Protein AF-A0A2H6MVY4-F1 (afdb_monomer)

Structure (mmCIF, N/CA/C/O backbone):
data_AF-A0A2H6MVY4-F1
#
_entry.id   AF-A0A2H6MVY4-F1
#
loop_
_atom_site.group_PDB
_atom_site.id
_atom_site.type_symbol
_atom_site.label_atom_id
_atom_site.label_alt_id
_atom_site.label_comp_id
_atom_site.label_asym_id
_atom_site.label_entity_id
_atom_site.label_seq_id
_atom_site.pdbx_PDB_ins_code
_atom_site.Cartn_x
_atom_site.Cartn_y
_atom_site.Cartn_z
_atom_site.occupancy
_atom_site.B_iso_or_equiv
_atom_site.auth_seq_id
_atom_site.auth_comp_id
_atom_site.auth_asym_id
_atom_site.auth_atom_id
_atom_site.pdbx_PDB_model_num
ATOM 1 N N . SER A 1 1 ? 9.804 -24.885 -3.141 1.00 76.94 1 SER A N 1
ATOM 2 C CA . SER A 1 1 ? 8.933 -25.513 -4.153 1.00 76.94 1 SER A CA 1
ATOM 3 C C . SER A 1 1 ? 7.501 -25.114 -3.850 1.00 76.94 1 SER A C 1
ATOM 5 O O . SER A 1 1 ? 7.073 -25.277 -2.715 1.00 76.94 1 SER A O 1
ATOM 7 N N . CYS A 1 2 ? 6.800 -24.522 -4.818 1.00 88.94 2 CYS A N 1
ATOM 8 C CA . CYS A 1 2 ? 5.395 -24.118 -4.702 1.00 88.94 2 CYS A CA 1
ATOM 9 C C . CYS A 1 2 ? 4.607 -24.775 -5.838 1.00 88.94 2 CYS A C 1
ATOM 11 O O . CYS A 1 2 ? 5.079 -24.744 -6.972 1.00 88.94 2 CYS A O 1
ATOM 13 N N . ASP A 1 3 ? 3.417 -25.306 -5.553 1.00 87.25 3 ASP A N 1
ATOM 14 C CA . ASP A 1 3 ? 2.596 -25.986 -6.567 1.00 87.25 3 ASP A CA 1
ATOM 15 C C . ASP A 1 3 ? 1.934 -24.994 -7.540 1.00 87.25 3 ASP A C 1
ATOM 17 O O . ASP A 1 3 ? 1.826 -25.257 -8.735 1.00 87.25 3 ASP A O 1
ATOM 21 N N . CYS A 1 4 ? 1.531 -23.815 -7.049 1.00 87.75 4 CYS A N 1
ATOM 22 C CA . CYS A 1 4 ? 0.994 -22.730 -7.873 1.00 87.75 4 CYS A CA 1
ATOM 23 C C . CYS A 1 4 ? 1.421 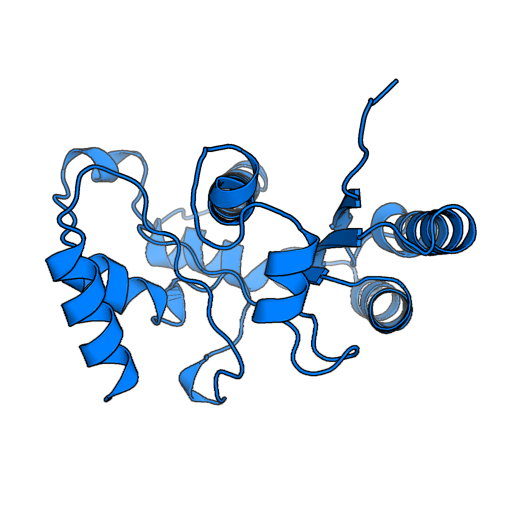-21.359 -7.323 1.00 87.75 4 CYS A C 1
ATOM 25 O O . CYS A 1 4 ? 0.831 -20.834 -6.379 1.00 87.75 4 CYS A O 1
ATOM 27 N N . LEU A 1 5 ? 2.475 -20.776 -7.901 1.00 91.56 5 LEU A N 1
ATOM 28 C CA . LEU A 1 5 ? 2.973 -19.457 -7.502 1.00 91.56 5 LEU A CA 1
ATOM 29 C C . LEU A 1 5 ? 2.044 -18.343 -8.012 1.00 91.56 5 LEU A C 1
ATOM 31 O O . LEU A 1 5 ? 1.869 -18.193 -9.220 1.00 91.56 5 LEU A O 1
ATOM 35 N N . GLN A 1 6 ? 1.476 -17.531 -7.119 1.00 88.94 6 GLN A N 1
ATOM 36 C CA . GLN A 1 6 ? 0.628 -16.400 -7.529 1.00 88.94 6 GLN A CA 1
ATOM 37 C C . GLN A 1 6 ? 1.443 -15.200 -8.028 1.00 88.94 6 GLN A C 1
ATOM 39 O O . GLN A 1 6 ? 1.087 -14.571 -9.025 1.00 88.94 6 GLN A O 1
ATOM 44 N N . GLY A 1 7 ? 2.539 -14.890 -7.341 1.00 92.50 7 GLY A N 1
ATOM 45 C CA . GLY A 1 7 ? 3.290 -13.665 -7.558 1.00 92.50 7 GLY A CA 1
ATOM 46 C C . GLY A 1 7 ? 4.403 -13.476 -6.541 1.00 92.50 7 GLY A C 1
ATOM 47 O O . GLY A 1 7 ? 4.716 -14.382 -5.765 1.00 92.50 7 GLY A O 1
ATOM 48 N N . PHE A 1 8 ? 4.966 -12.276 -6.549 1.00 94.75 8 PHE A N 1
ATOM 49 C CA . PHE A 1 8 ? 6.039 -11.846 -5.667 1.00 94.75 8 PHE A CA 1
ATOM 50 C C . PHE A 1 8 ? 5.593 -10.617 -4.880 1.00 94.75 8 PHE A C 1
ATOM 52 O O . PHE A 1 8 ? 4.882 -9.760 -5.401 1.00 94.75 8 PHE A O 1
ATOM 59 N N . GLN A 1 9 ? 6.023 -10.542 -3.622 1.00 93.25 9 GLN A N 1
ATOM 60 C CA . GLN A 1 9 ? 5.768 -9.407 -2.746 1.00 93.25 9 GLN A CA 1
ATOM 61 C C . GLN A 1 9 ? 7.106 -8.858 -2.250 1.00 93.25 9 GLN A C 1
ATOM 63 O O . GLN A 1 9 ? 7.829 -9.558 -1.539 1.00 93.25 9 GLN A O 1
ATOM 68 N N . LEU A 1 10 ? 7.432 -7.616 -2.609 1.00 95.12 10 LEU A N 1
ATOM 69 C CA . LEU A 1 10 ? 8.660 -6.950 -2.175 1.00 95.12 10 LEU A CA 1
ATOM 70 C C . LEU A 1 10 ? 8.351 -5.817 -1.195 1.00 95.12 10 LEU A C 1
ATOM 72 O O . LEU A 1 10 ? 7.604 -4.898 -1.508 1.00 95.12 10 LEU A O 1
ATOM 76 N N . THR A 1 11 ? 8.977 -5.838 -0.023 1.00 95.25 11 THR A N 1
ATOM 77 C CA . THR A 1 11 ? 8.966 -4.716 0.927 1.00 95.25 11 THR A CA 1
ATOM 78 C C . THR A 1 11 ? 10.284 -3.964 0.831 1.00 95.25 11 THR A C 1
ATOM 80 O O . THR A 1 11 ? 11.337 -4.548 1.097 1.00 95.25 11 THR A O 1
ATOM 83 N N . HIS A 1 12 ? 10.251 -2.685 0.468 1.00 94.94 12 HIS A N 1
ATOM 84 C CA . HIS A 1 12 ? 11.467 -1.890 0.295 1.00 94.94 12 HIS A CA 1
ATOM 85 C C . HIS A 1 12 ? 11.237 -0.402 0.582 1.00 94.94 12 HIS A C 1
ATOM 87 O O . HIS A 1 12 ? 10.112 0.091 0.535 1.00 94.94 12 HIS A O 1
ATOM 93 N N . SER A 1 13 ? 12.316 0.321 0.884 1.00 92.88 13 SER A N 1
ATOM 94 C CA . SER A 1 13 ? 12.301 1.780 0.992 1.00 92.88 13 SER A CA 1
ATOM 95 C C . SER A 1 13 ? 12.843 2.416 -0.283 1.00 92.88 13 SER A C 1
ATOM 97 O O . SER A 1 13 ? 13.811 1.931 -0.869 1.00 92.88 13 SER A O 1
ATOM 99 N N . LEU A 1 14 ? 12.234 3.525 -0.697 1.00 91.56 14 LEU A N 1
ATOM 100 C CA . LEU A 1 14 ? 12.652 4.264 -1.890 1.00 91.56 14 LEU A CA 1
ATOM 101 C C . LEU A 1 14 ? 13.740 5.303 -1.596 1.00 91.56 14 LEU A C 1
ATOM 103 O O . LEU A 1 14 ? 14.442 5.725 -2.508 1.00 91.56 14 LEU A O 1
ATOM 107 N N . GLY A 1 15 ? 13.910 5.692 -0.328 1.00 86.62 15 GLY A N 1
ATOM 108 C CA . GLY A 1 15 ? 14.939 6.652 0.084 1.00 86.62 15 GLY A CA 1
ATOM 109 C C . GLY A 1 15 ? 16.357 6.069 0.147 1.00 86.62 15 GLY A C 1
ATOM 110 O O . GLY A 1 15 ? 17.325 6.761 -0.163 1.00 86.62 15 GLY A O 1
ATOM 111 N N . GLY A 1 16 ? 16.509 4.788 0.502 1.00 88.25 16 GLY A N 1
ATOM 112 C CA . GLY A 1 16 ? 17.823 4.152 0.674 1.00 88.25 16 GLY A CA 1
ATOM 113 C C . GLY A 1 16 ? 18.370 3.538 -0.614 1.00 88.25 16 GLY A C 1
ATOM 114 O O . GLY A 1 16 ? 17.593 3.059 -1.430 1.00 88.25 16 GLY A O 1
ATOM 115 N N . GLY A 1 17 ? 19.696 3.469 -0.784 1.00 89.50 17 GLY A N 1
ATOM 116 C CA . GLY A 1 17 ? 20.335 2.978 -2.021 1.00 89.50 17 GLY A CA 1
ATOM 117 C C . GLY A 1 17 ? 20.064 1.503 -2.362 1.00 89.50 17 GLY A C 1
ATOM 118 O O . GLY A 1 17 ? 19.852 1.162 -3.522 1.00 89.50 17 GLY A O 1
ATOM 119 N N . THR A 1 18 ? 20.014 0.619 -1.361 1.00 92.19 18 THR A N 1
ATOM 120 C CA . THR A 1 18 ? 19.739 -0.813 -1.586 1.00 92.19 18 THR A CA 1
ATOM 121 C C . THR A 1 18 ? 18.265 -1.063 -1.900 1.00 92.19 18 THR A C 1
ATOM 123 O O . THR A 1 18 ? 17.947 -1.769 -2.851 1.00 92.19 18 THR A O 1
ATOM 126 N N . GLY A 1 19 ? 17.355 -0.465 -1.123 1.00 90.44 19 GLY A N 1
ATOM 127 C CA . GLY A 1 19 ? 15.913 -0.621 -1.332 1.00 90.44 19 GLY A CA 1
ATOM 128 C C . GLY A 1 19 ? 15.455 -0.053 -2.675 1.00 90.44 19 GLY A C 1
ATOM 129 O O . GLY A 1 19 ? 14.679 -0.699 -3.375 1.00 90.44 19 GLY A O 1
ATOM 130 N N . SER A 1 20 ? 15.999 1.100 -3.068 1.00 90.88 20 SER A N 1
ATOM 131 C CA . SER A 1 20 ? 15.775 1.710 -4.381 1.00 90.88 20 SER A CA 1
ATOM 132 C C . SER A 1 20 ? 16.459 0.925 -5.504 1.00 90.88 20 SER A C 1
ATOM 134 O O . SER A 1 20 ? 15.804 0.200 -6.251 1.00 90.88 20 SER A O 1
ATOM 136 N N . GLY A 1 21 ? 17.784 1.036 -5.617 1.00 91.81 21 GLY A N 1
ATOM 137 C CA . GLY A 1 21 ? 18.552 0.561 -6.766 1.00 91.81 21 GLY A CA 1
ATOM 138 C C . GLY A 1 21 ? 18.551 -0.957 -6.907 1.00 91.81 21 GLY A C 1
ATOM 139 O O . GLY A 1 21 ? 18.151 -1.486 -7.941 1.00 91.81 21 GLY A O 1
ATOM 140 N N . MET A 1 22 ? 18.954 -1.680 -5.858 1.00 94.38 22 MET A N 1
ATOM 141 C CA . MET A 1 22 ? 18.960 -3.148 -5.910 1.00 94.38 22 MET A CA 1
ATOM 142 C C . MET A 1 22 ? 17.534 -3.714 -5.936 1.00 94.38 22 MET A C 1
ATOM 144 O O . MET A 1 22 ? 17.281 -4.674 -6.659 1.00 94.38 22 MET A O 1
ATOM 148 N N . GLY A 1 23 ? 16.597 -3.113 -5.194 1.00 94.25 23 GLY A N 1
ATOM 149 C CA . GLY A 1 23 ? 15.197 -3.541 -5.185 1.00 94.25 23 GLY A CA 1
ATOM 150 C C . GLY A 1 23 ? 14.541 -3.443 -6.564 1.00 94.25 23 GLY A C 1
ATOM 151 O O . GLY A 1 23 ? 13.935 -4.406 -7.022 1.00 94.25 23 GLY A O 1
ATOM 152 N N . THR A 1 24 ? 14.719 -2.324 -7.266 1.00 93.75 24 THR A N 1
ATOM 153 C CA . THR A 1 24 ? 14.174 -2.144 -8.624 1.00 93.75 24 THR A CA 1
ATOM 154 C C . THR A 1 24 ? 14.861 -3.022 -9.667 1.00 93.75 24 THR A C 1
ATOM 156 O O . THR A 1 24 ? 14.178 -3.574 -10.529 1.00 93.75 24 THR A O 1
ATOM 159 N N . LEU A 1 25 ? 16.174 -3.248 -9.549 1.00 94.44 25 LEU A N 1
ATOM 160 C CA . LEU A 1 25 ? 16.883 -4.219 -10.388 1.00 94.44 25 LEU A CA 1
ATOM 161 C C . LEU A 1 25 ? 16.322 -5.637 -10.208 1.00 94.44 25 LEU A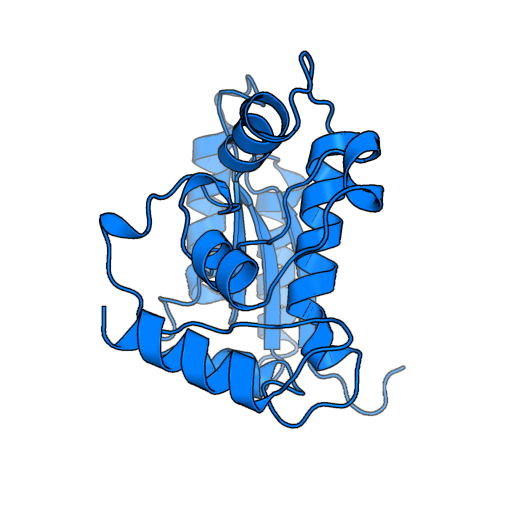 C 1
ATOM 163 O O . LEU A 1 25 ? 16.108 -6.349 -11.187 1.00 94.44 25 LEU A O 1
ATOM 167 N N . LEU A 1 26 ? 16.062 -6.040 -8.963 1.00 95.62 26 LEU A N 1
ATOM 168 C CA . LEU A 1 26 ? 15.483 -7.341 -8.644 1.00 95.62 26 LEU A CA 1
ATOM 169 C C . LEU A 1 26 ? 14.072 -7.468 -9.231 1.00 95.62 26 LEU A C 1
ATOM 171 O O . LEU A 1 26 ? 13.772 -8.479 -9.861 1.00 95.62 26 LEU A O 1
ATOM 175 N N . ILE A 1 27 ? 13.236 -6.433 -9.093 1.00 95.12 27 ILE A N 1
ATOM 176 C CA . ILE A 1 27 ? 11.901 -6.386 -9.708 1.00 95.12 27 ILE A CA 1
ATOM 177 C C . ILE A 1 27 ? 11.993 -6.594 -11.224 1.00 95.12 27 ILE A C 1
ATOM 179 O O . ILE A 1 27 ? 11.281 -7.440 -11.760 1.00 95.12 27 ILE A O 1
ATOM 183 N N . SER A 1 28 ? 12.880 -5.863 -11.905 1.00 94.50 28 SER A N 1
ATOM 184 C CA . SER A 1 28 ? 13.076 -5.987 -13.354 1.00 94.50 28 SER A CA 1
ATOM 185 C C . SER A 1 28 ? 13.493 -7.407 -13.745 1.00 94.50 28 SER A C 1
ATOM 187 O O . SER A 1 28 ? 12.894 -7.997 -14.641 1.00 94.50 28 SER A O 1
ATOM 189 N N . LYS A 1 29 ? 14.439 -8.013 -13.016 1.00 95.62 29 LYS A N 1
ATOM 190 C CA . LYS A 1 29 ? 14.886 -9.390 -13.282 1.00 95.62 29 LYS A CA 1
ATOM 191 C C . LYS A 1 29 ? 13.789 -10.426 -13.059 1.00 95.62 29 LYS A C 1
ATOM 193 O O . LYS A 1 29 ? 13.629 -11.324 -13.879 1.00 95.62 29 LYS A O 1
ATOM 198 N N . ILE A 1 30 ? 12.994 -10.282 -11.998 1.00 94.94 30 ILE A N 1
ATOM 199 C CA . ILE A 1 30 ? 11.841 -11.160 -11.772 1.00 94.94 30 ILE A CA 1
ATOM 200 C C . ILE A 1 30 ? 10.789 -10.969 -12.865 1.00 94.94 30 ILE A C 1
ATOM 202 O O . ILE A 1 30 ? 10.200 -11.951 -13.301 1.00 94.94 30 ILE A O 1
ATOM 206 N N . ARG A 1 31 ? 10.550 -9.737 -13.324 1.00 92.75 31 ARG A N 1
ATOM 207 C CA . ARG A 1 31 ? 9.588 -9.462 -14.397 1.00 92.75 31 ARG A CA 1
ATOM 208 C C . ARG A 1 31 ? 10.028 -10.069 -15.731 1.00 92.75 31 ARG A C 1
ATOM 210 O O . ARG A 1 31 ? 9.180 -10.562 -16.466 1.00 92.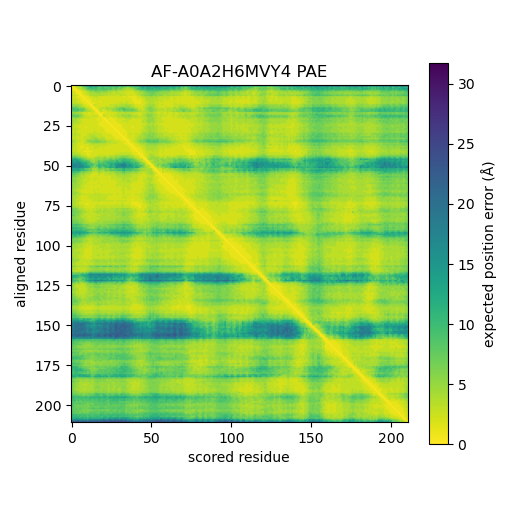75 31 ARG A O 1
ATOM 217 N N . GLU A 1 32 ? 11.330 -10.064 -16.016 1.00 94.12 32 GLU A N 1
ATOM 218 C CA . GLU A 1 32 ? 11.920 -10.739 -17.180 1.00 94.12 32 GLU A CA 1
ATOM 219 C C . GLU A 1 32 ? 11.772 -12.269 -17.096 1.00 94.12 32 GLU A C 1
ATOM 221 O O . GLU A 1 32 ? 11.418 -12.904 -18.087 1.00 94.12 32 GLU A O 1
ATOM 226 N N . GLU A 1 33 ? 12.025 -12.871 -15.928 1.00 95.50 33 GLU A N 1
ATOM 227 C CA . GLU A 1 33 ? 11.987 -14.332 -15.745 1.00 95.50 33 GLU A CA 1
ATOM 228 C C . GLU A 1 33 ? 10.555 -14.881 -15.581 1.00 95.50 33 GLU A C 1
ATOM 230 O O . GLU A 1 33 ? 10.237 -15.974 -16.049 1.00 95.50 33 GLU A O 1
ATOM 235 N N . TYR A 1 34 ? 9.669 -14.109 -14.946 1.00 93.81 34 TYR A N 1
ATOM 236 C CA . TYR A 1 34 ? 8.294 -14.481 -14.608 1.00 93.81 34 TYR A CA 1
ATOM 237 C C . TYR A 1 34 ? 7.279 -13.415 -15.067 1.00 93.81 34 TYR A C 1
ATOM 239 O O . TYR A 1 34 ? 6.583 -12.829 -14.230 1.00 93.81 34 TYR A O 1
ATOM 247 N N . PRO A 1 35 ? 7.123 -13.182 -16.383 1.00 91.38 35 PRO A N 1
ATOM 248 C CA . PRO A 1 35 ? 6.254 -12.122 -16.907 1.00 91.38 35 PRO A CA 1
ATOM 249 C C . PRO A 1 35 ? 4.768 -12.330 -16.574 1.00 91.38 35 PRO A C 1
ATOM 251 O O . PRO A 1 35 ? 4.028 -11.365 -16.402 1.00 91.38 35 PRO A O 1
ATOM 254 N N . ASP A 1 36 ? 4.333 -13.584 -16.425 1.00 90.38 36 ASP A N 1
ATOM 255 C CA . ASP A 1 36 ? 2.936 -13.931 -16.137 1.00 90.38 36 ASP A CA 1
ATOM 256 C C . ASP A 1 36 ? 2.580 -13.875 -14.642 1.00 90.38 36 ASP A C 1
ATOM 258 O O . ASP A 1 36 ? 1.444 -14.173 -14.261 1.00 90.38 36 ASP A O 1
ATOM 262 N N . ARG A 1 37 ? 3.533 -13.557 -13.760 1.00 91.94 37 ARG A N 1
ATOM 263 C CA . ARG A 1 37 ? 3.317 -13.532 -12.306 1.00 91.94 37 ARG A CA 1
ATOM 264 C C . ARG A 1 37 ? 3.125 -12.099 -11.827 1.00 91.94 37 ARG A C 1
ATOM 266 O O . ARG A 1 37 ? 3.791 -11.187 -12.305 1.00 91.94 37 ARG A O 1
ATOM 273 N N . ILE A 1 38 ? 2.219 -11.919 -10.864 1.00 93.00 38 ILE A N 1
ATOM 274 C CA . ILE A 1 38 ? 1.937 -10.590 -10.314 1.00 93.00 38 ILE A CA 1
ATOM 275 C C . ILE A 1 38 ? 3.131 -10.114 -9.487 1.00 93.00 38 ILE A C 1
ATOM 277 O O . ILE A 1 38 ? 3.631 -10.850 -8.632 1.00 93.00 38 ILE A O 1
ATOM 281 N N . MET A 1 39 ? 3.562 -8.882 -9.727 1.00 94.31 39 MET A N 1
ATOM 282 C CA . MET A 1 39 ? 4.568 -8.196 -8.929 1.00 94.31 39 MET A CA 1
ATOM 283 C C . MET A 1 39 ? 3.905 -7.132 -8.059 1.00 94.31 39 MET A C 1
ATOM 285 O O . MET A 1 39 ? 3.396 -6.132 -8.568 1.00 94.31 39 MET A O 1
ATOM 289 N N . ASN A 1 40 ? 3.956 -7.344 -6.746 1.00 93.88 40 ASN A N 1
ATOM 290 C CA . ASN A 1 40 ? 3.391 -6.452 -5.747 1.00 93.88 40 ASN A CA 1
ATOM 291 C C . ASN A 1 40 ? 4.500 -5.870 -4.858 1.00 93.88 40 ASN A C 1
ATOM 293 O O . ASN A 1 40 ? 5.387 -6.595 -4.394 1.00 93.88 40 ASN A O 1
ATOM 297 N N . THR A 1 41 ? 4.454 -4.569 -4.591 1.00 95.00 41 THR A N 1
ATOM 298 C CA . THR A 1 41 ? 5.437 -3.882 -3.753 1.00 95.00 41 THR A CA 1
ATOM 299 C C . THR A 1 41 ? 4.790 -3.108 -2.611 1.00 95.00 41 THR A C 1
ATOM 301 O O . THR A 1 41 ? 3.734 -2.496 -2.735 1.00 95.00 41 THR A O 1
ATOM 304 N N . PHE A 1 42 ? 5.463 -3.111 -1.466 1.00 95.06 42 PHE A N 1
ATOM 305 C CA . PHE A 1 42 ? 5.209 -2.211 -0.350 1.00 95.06 42 PHE A CA 1
ATOM 306 C C . PHE A 1 42 ? 6.370 -1.231 -0.304 1.00 95.06 42 PHE A C 1
ATOM 308 O O . PHE A 1 42 ? 7.462 -1.571 0.168 1.00 95.06 42 PHE A O 1
ATOM 315 N N . SER A 1 43 ? 6.136 -0.043 -0.851 1.00 94.38 43 SER A N 1
ATOM 316 C CA . SER A 1 43 ? 7.165 0.962 -1.077 1.00 94.38 43 SER A CA 1
ATOM 317 C C . SER A 1 43 ? 7.044 2.067 -0.039 1.00 94.38 43 SER A C 1
ATOM 319 O O . SER A 1 43 ? 6.072 2.826 -0.024 1.00 94.38 43 SER A O 1
ATOM 321 N N . VAL A 1 44 ? 8.051 2.158 0.832 1.00 92.75 44 VAL A N 1
ATOM 322 C CA . VAL A 1 44 ? 8.133 3.225 1.831 1.00 92.75 44 VAL A CA 1
ATOM 323 C C . VAL A 1 44 ? 8.713 4.481 1.184 1.00 92.75 44 VAL A C 1
ATOM 325 O O . VAL A 1 44 ? 9.868 4.489 0.745 1.00 92.75 44 VAL A O 1
ATOM 328 N N . MET A 1 45 ? 7.898 5.528 1.124 1.00 90.19 45 MET A N 1
ATOM 329 C CA . MET A 1 45 ? 8.243 6.849 0.623 1.00 90.19 45 MET A CA 1
ATOM 330 C C . MET A 1 45 ? 9.104 7.591 1.656 1.00 90.19 45 MET A C 1
ATOM 332 O O . MET A 1 45 ? 8.837 7.511 2.863 1.00 90.19 45 MET A O 1
ATOM 336 N N . PRO A 1 46 ? 10.157 8.291 1.203 1.00 86.75 46 PRO A N 1
ATOM 337 C CA . PRO A 1 46 ? 10.979 9.110 2.080 1.00 86.75 46 PRO A CA 1
ATOM 338 C C . PRO A 1 46 ? 10.208 10.330 2.591 1.00 86.75 46 PRO A C 1
ATOM 340 O O . PRO A 1 46 ? 9.328 10.843 1.904 1.00 86.75 46 PRO A O 1
ATOM 343 N N . SER A 1 47 ? 10.587 10.830 3.768 1.00 82.12 47 SER A N 1
ATOM 344 C CA . SER A 1 47 ? 10.071 12.094 4.296 1.00 82.12 47 SER A CA 1
ATOM 345 C C . SER A 1 47 ? 11.179 12.871 5.006 1.00 82.12 47 SER A C 1
ATOM 347 O O . SER A 1 47 ? 11.864 12.294 5.860 1.00 82.12 47 SER A O 1
ATOM 349 N N . PRO A 1 48 ? 11.295 14.190 4.755 1.00 75.38 48 PRO A N 1
ATOM 350 C CA . PRO A 1 48 ? 12.270 15.047 5.427 1.00 75.38 48 PRO A CA 1
ATOM 351 C C . PRO A 1 48 ? 12.010 15.187 6.935 1.00 75.38 48 PRO A C 1
ATOM 353 O O . PRO A 1 48 ? 12.885 15.637 7.662 1.00 75.38 48 PRO A O 1
ATOM 356 N N . LYS A 1 49 ? 10.819 14.817 7.433 1.00 71.94 49 LYS A N 1
ATOM 357 C CA . LYS A 1 49 ? 10.534 14.806 8.880 1.00 71.94 49 LYS A CA 1
ATOM 358 C C . LYS A 1 49 ? 11.169 13.618 9.607 1.00 71.94 49 LYS A C 1
ATOM 360 O O . LYS A 1 49 ? 11.305 13.659 10.826 1.00 71.94 49 LYS A O 1
ATOM 365 N N . VAL A 1 50 ? 11.475 12.542 8.880 1.00 71.25 50 VAL A N 1
ATOM 366 C CA . VAL A 1 50 ? 11.936 11.263 9.447 1.00 71.25 50 VAL A CA 1
ATOM 367 C C . VAL A 1 50 ? 13.397 10.982 9.088 1.00 71.25 50 VAL A C 1
ATOM 369 O O . VAL A 1 50 ? 14.077 10.275 9.832 1.00 71.25 50 VAL A O 1
ATOM 372 N N . SER A 1 51 ? 13.891 11.545 7.982 1.00 74.31 51 SER A N 1
ATOM 373 C CA . SER A 1 51 ? 15.255 11.351 7.493 1.00 74.31 51 SER A CA 1
ATOM 374 C C . SER A 1 51 ? 15.873 12.666 7.008 1.00 74.31 51 SER A C 1
ATOM 376 O O . SER A 1 51 ? 15.261 13.395 6.231 1.00 74.31 51 SER A O 1
ATOM 378 N N . ASP A 1 52 ? 17.112 12.937 7.431 1.00 76.00 52 ASP A N 1
ATOM 379 C CA . ASP A 1 52 ? 17.876 14.145 7.068 1.00 76.00 52 ASP A CA 1
ATOM 380 C C . ASP A 1 52 ? 18.691 13.982 5.768 1.00 76.00 52 ASP A C 1
ATOM 382 O O . ASP A 1 52 ? 19.460 14.863 5.369 1.00 76.00 52 ASP A O 1
ATOM 386 N N . THR A 1 53 ? 18.591 12.837 5.088 1.00 82.81 53 THR A N 1
ATOM 387 C CA . THR A 1 53 ? 19.406 12.572 3.897 1.00 82.81 53 THR A CA 1
ATOM 388 C C . THR A 1 53 ? 18.860 13.276 2.656 1.00 82.81 53 THR A C 1
ATOM 390 O O . THR A 1 53 ? 17.848 12.889 2.079 1.00 82.81 53 THR A O 1
ATOM 393 N N . VAL A 1 54 ? 19.613 14.261 2.165 1.00 85.12 54 VAL A N 1
ATOM 394 C CA . VAL A 1 54 ? 19.250 15.102 1.006 1.00 85.12 54 VAL A CA 1
ATOM 395 C C . VAL A 1 54 ? 19.168 14.365 -0.338 1.00 85.12 54 VAL A C 1
ATOM 397 O O . VAL A 1 54 ? 18.678 14.925 -1.316 1.00 85.12 54 VAL A O 1
ATOM 400 N N . VAL A 1 55 ? 19.655 13.123 -0.415 1.00 89.00 55 VAL A N 1
ATOM 401 C CA . VAL A 1 55 ? 19.679 12.324 -1.654 1.00 89.00 55 VAL A CA 1
ATOM 402 C C . VAL A 1 55 ? 18.458 11.418 -1.836 1.00 89.00 55 VAL A C 1
ATOM 404 O O . VAL A 1 55 ? 18.286 10.839 -2.907 1.00 89.00 55 VAL A O 1
ATOM 407 N N . GLU A 1 56 ? 17.582 11.309 -0.835 1.00 88.44 56 GLU A N 1
ATOM 408 C CA . GLU A 1 56 ? 16.380 10.471 -0.929 1.00 88.44 56 GLU A CA 1
ATOM 409 C C . GLU A 1 56 ? 15.447 10.836 -2.093 1.00 88.44 56 GLU A C 1
ATOM 411 O O . GLU A 1 56 ? 14.960 9.911 -2.745 1.00 88.44 56 GLU A O 1
ATOM 416 N N . PRO A 1 57 ? 15.223 12.124 -2.435 1.00 90.31 57 PRO A N 1
ATOM 417 C CA . PRO A 1 57 ? 14.380 12.475 -3.575 1.00 90.31 57 PRO A CA 1
ATOM 418 C C . PRO A 1 57 ? 14.916 11.941 -4.910 1.00 90.31 57 PRO A C 1
ATOM 420 O O . PRO A 1 57 ? 14.129 11.533 -5.767 1.00 90.31 57 PRO A O 1
ATOM 423 N N . TYR A 1 58 ? 16.244 11.888 -5.084 1.00 91.56 58 TYR A N 1
ATOM 424 C CA . TYR A 1 58 ? 16.860 11.307 -6.281 1.00 91.56 58 TYR A CA 1
ATOM 425 C C . TYR A 1 58 ? 16.579 9.807 -6.364 1.00 91.56 58 TYR A C 1
ATOM 427 O O . TYR A 1 58 ? 16.098 9.322 -7.390 1.00 91.56 58 TYR A O 1
ATOM 435 N N . ASN A 1 59 ? 16.817 9.088 -5.264 1.00 92.00 59 ASN A N 1
ATOM 436 C CA . ASN A 1 59 ? 16.588 7.647 -5.186 1.00 92.00 59 ASN A CA 1
ATOM 437 C C . ASN A 1 59 ? 15.111 7.303 -5.406 1.00 92.00 59 ASN A C 1
ATOM 439 O O . ASN A 1 59 ? 14.796 6.388 -6.171 1.00 92.00 59 ASN A O 1
ATOM 443 N N . ALA A 1 60 ? 14.202 8.071 -4.802 1.00 91.31 60 ALA A N 1
ATOM 444 C CA . ALA A 1 60 ? 12.770 7.871 -4.955 1.00 91.31 60 ALA A CA 1
ATOM 445 C C . ALA A 1 60 ? 12.311 8.118 -6.393 1.00 91.31 60 ALA A C 1
ATOM 447 O O . ALA A 1 60 ? 11.616 7.276 -6.952 1.00 91.31 60 ALA A O 1
ATOM 448 N N . THR A 1 61 ? 12.755 9.205 -7.027 1.00 92.25 61 THR A N 1
ATOM 449 C CA . THR A 1 61 ? 12.372 9.525 -8.413 1.00 92.25 61 THR A CA 1
ATOM 450 C C . THR A 1 61 ? 12.835 8.442 -9.389 1.00 92.25 61 THR A C 1
ATOM 452 O O . THR A 1 61 ? 12.044 7.960 -10.202 1.00 92.25 61 THR A O 1
ATOM 455 N N . LEU A 1 62 ? 14.094 8.003 -9.277 1.00 92.62 62 LEU A N 1
ATOM 456 C CA . LEU A 1 62 ? 14.641 6.926 -10.108 1.00 92.62 62 LEU A CA 1
ATOM 457 C C . LEU A 1 62 ? 13.911 5.599 -9.873 1.00 92.62 62 LEU A C 1
ATOM 459 O O . LEU A 1 62 ? 13.627 4.870 -10.823 1.00 92.62 62 LEU A O 1
ATOM 463 N N . SER A 1 63 ? 13.564 5.303 -8.620 1.00 93.44 63 SER A N 1
ATOM 464 C CA . SER A 1 63 ? 12.865 4.064 -8.281 1.00 93.44 63 SER A CA 1
ATOM 465 C C . SER A 1 63 ? 11.428 4.052 -8.766 1.00 93.44 63 SER A C 1
ATOM 467 O O . SER A 1 63 ? 10.984 3.053 -9.320 1.00 93.44 63 SER A O 1
ATOM 469 N N . VAL A 1 64 ? 10.696 5.154 -8.584 1.00 93.75 64 VAL A N 1
ATOM 470 C CA . VAL A 1 64 ? 9.304 5.273 -9.029 1.00 93.75 64 VAL A CA 1
ATOM 471 C C . VAL A 1 64 ? 9.218 5.080 -10.537 1.00 93.75 64 VAL A C 1
ATOM 473 O O . VAL A 1 64 ? 8.327 4.373 -10.990 1.00 93.75 64 VAL A O 1
ATOM 476 N N . HIS A 1 65 ? 10.169 5.613 -11.311 1.00 93.38 65 HIS A N 1
ATOM 477 C CA . HIS A 1 65 ? 10.214 5.366 -12.752 1.00 93.38 65 HIS A CA 1
ATOM 478 C C . HIS A 1 65 ? 10.252 3.863 -13.084 1.00 93.38 65 HIS A C 1
ATOM 480 O O . HIS A 1 65 ? 9.476 3.408 -13.918 1.00 93.38 65 HIS A O 1
ATOM 486 N N . GLN A 1 66 ? 11.070 3.085 -12.367 1.00 93.06 66 GLN A N 1
ATOM 487 C CA . GLN A 1 66 ? 11.138 1.629 -12.528 1.00 93.06 66 GLN A CA 1
ATOM 488 C C . GLN A 1 66 ? 9.883 0.907 -12.015 1.00 93.06 66 GLN A C 1
ATOM 490 O O . GLN A 1 66 ? 9.453 -0.079 -12.613 1.00 93.06 66 GLN A O 1
ATOM 495 N N . LEU A 1 67 ? 9.279 1.382 -10.920 1.00 93.75 67 LEU A N 1
ATOM 496 C CA . LEU A 1 67 ? 8.050 0.806 -10.365 1.00 93.75 67 LEU A CA 1
ATOM 497 C C . LEU A 1 67 ? 6.853 0.999 -11.301 1.00 93.75 67 LEU A C 1
ATOM 499 O O . LEU A 1 67 ? 6.048 0.081 -11.447 1.00 93.75 67 LEU A O 1
ATOM 503 N N . VAL A 1 68 ? 6.754 2.156 -11.965 1.00 94.06 68 VAL A N 1
ATOM 504 C CA . VAL A 1 68 ? 5.677 2.462 -12.923 1.00 94.06 68 VAL A CA 1
ATOM 505 C C . VAL A 1 68 ? 5.633 1.449 -14.072 1.00 94.06 68 VAL A C 1
ATOM 507 O O . VAL A 1 68 ? 4.560 1.191 -14.608 1.00 94.06 68 VAL A O 1
ATOM 510 N N . GLU A 1 69 ? 6.776 0.894 -14.468 1.00 91.69 69 GLU A N 1
ATOM 511 C CA . GLU A 1 69 ? 6.865 0.003 -15.630 1.00 91.69 69 GLU A CA 1
ATOM 512 C C . GLU A 1 69 ? 6.885 -1.482 -15.251 1.00 91.69 69 GLU A C 1
ATOM 514 O O . GLU A 1 69 ? 6.326 -2.306 -15.973 1.00 91.69 69 GLU A O 1
ATOM 519 N N . ASN A 1 70 ? 7.502 -1.835 -14.118 1.00 93.00 70 ASN A N 1
ATOM 520 C CA . ASN A 1 70 ? 7.799 -3.234 -13.793 1.00 93.00 70 ASN A CA 1
ATOM 521 C C . ASN A 1 70 ? 6.929 -3.845 -12.683 1.00 93.00 70 ASN A C 1
ATOM 523 O O . ASN A 1 70 ? 7.076 -5.034 -12.392 1.00 93.00 70 ASN A O 1
ATOM 527 N N . THR A 1 71 ? 6.053 -3.069 -12.041 1.00 93.50 71 THR A N 1
ATOM 528 C CA . THR A 1 71 ? 5.151 -3.576 -10.990 1.00 93.50 71 THR A CA 1
ATOM 529 C C . THR A 1 71 ? 3.699 -3.508 -11.430 1.00 93.50 71 THR A C 1
ATOM 531 O O . THR A 1 71 ? 3.334 -2.627 -12.201 1.00 93.50 71 THR A O 1
ATOM 534 N N . ASP A 1 72 ? 2.878 -4.440 -10.943 1.00 93.12 72 ASP A N 1
ATOM 535 C CA . ASP A 1 72 ? 1.437 -4.450 -11.218 1.00 93.12 72 ASP A CA 1
ATOM 536 C C . ASP A 1 72 ? 0.644 -3.771 -10.096 1.00 93.12 72 ASP A C 1
ATOM 538 O O . ASP A 1 72 ? -0.437 -3.245 -10.336 1.00 93.12 72 ASP A O 1
ATOM 542 N N . GLU A 1 73 ? 1.175 -3.788 -8.869 1.00 93.31 73 GLU A N 1
ATOM 543 C CA . GLU A 1 73 ? 0.564 -3.215 -7.670 1.00 93.31 73 GLU A CA 1
ATOM 544 C C . GLU A 1 73 ? 1.656 -2.587 -6.796 1.00 93.31 73 GLU A C 1
ATOM 546 O O . GLU A 1 73 ? 2.626 -3.257 -6.443 1.00 93.31 73 GLU A O 1
ATOM 551 N N . THR A 1 74 ? 1.513 -1.313 -6.427 1.00 94.56 74 THR A N 1
ATOM 552 C CA . THR A 1 74 ? 2.423 -0.646 -5.484 1.00 94.56 74 THR A CA 1
ATOM 553 C C . THR A 1 74 ? 1.631 -0.011 -4.349 1.00 94.56 74 THR A C 1
ATOM 555 O O . THR A 1 74 ? 0.874 0.934 -4.556 1.00 94.56 74 THR A O 1
ATOM 558 N N . TYR A 1 75 ? 1.836 -0.477 -3.121 1.00 94.75 75 TYR A N 1
ATOM 559 C CA . TYR A 1 75 ? 1.310 0.162 -1.918 1.00 94.75 75 TYR A CA 1
ATOM 560 C C . TYR A 1 75 ? 2.262 1.258 -1.451 1.00 94.75 75 TYR A C 1
ATOM 562 O O . TYR A 1 75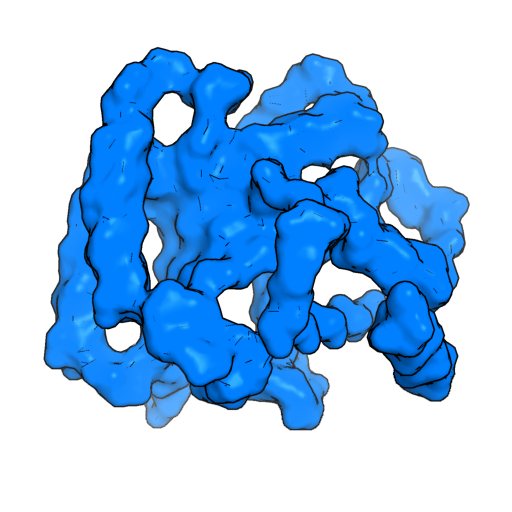 ? 3.366 0.978 -0.976 1.00 94.75 75 TYR A O 1
ATOM 570 N N . CYS A 1 76 ? 1.810 2.506 -1.552 1.00 93.31 76 CYS A N 1
ATOM 571 C CA . CYS A 1 76 ? 2.560 3.668 -1.101 1.00 93.31 76 CYS A CA 1
ATOM 572 C C . CYS A 1 76 ? 2.409 3.833 0.409 1.00 93.31 76 CYS A C 1
ATOM 574 O O . CYS A 1 76 ? 1.310 4.068 0.908 1.00 93.31 76 CYS A O 1
ATOM 576 N N . ILE A 1 77 ? 3.517 3.737 1.134 1.00 93.00 77 ILE A N 1
ATOM 577 C CA . ILE A 1 77 ? 3.555 3.953 2.578 1.00 93.00 77 ILE A CA 1
ATOM 578 C C . ILE A 1 77 ? 4.427 5.166 2.842 1.00 93.00 77 ILE A C 1
ATOM 580 O O . ILE A 1 77 ? 5.616 5.138 2.566 1.00 93.00 77 ILE A O 1
ATOM 584 N N . ASP A 1 78 ? 3.862 6.226 3.387 1.00 91.69 78 ASP A N 1
ATOM 585 C CA . ASP A 1 78 ? 4.576 7.466 3.638 1.00 91.69 78 ASP A CA 1
ATOM 586 C C . ASP A 1 78 ? 4.995 7.580 5.101 1.00 91.69 78 ASP A C 1
ATOM 588 O O . ASP A 1 78 ? 4.163 7.597 6.011 1.00 91.69 78 ASP A O 1
ATOM 592 N N . ASN A 1 79 ? 6.303 7.695 5.325 1.00 88.75 79 ASN A N 1
ATOM 593 C CA . ASN A 1 79 ? 6.852 7.918 6.655 1.00 88.75 79 ASN A CA 1
ATOM 594 C C . ASN A 1 79 ? 6.340 9.218 7.287 1.00 88.75 79 ASN A C 1
ATOM 596 O O . ASN A 1 79 ? 6.202 9.273 8.507 1.00 88.75 79 ASN A O 1
ATOM 600 N N . GLU A 1 80 ? 6.010 10.236 6.488 1.00 88.81 80 GLU A N 1
ATOM 601 C CA . GLU A 1 8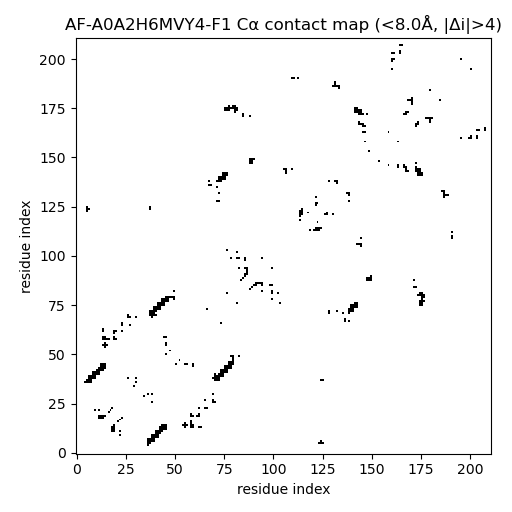0 ? 5.409 11.472 6.983 1.00 88.81 80 GLU A CA 1
ATOM 602 C C . GLU A 1 80 ? 4.029 11.227 7.589 1.00 88.81 80 GLU A C 1
ATOM 604 O O . GLU A 1 80 ? 3.757 11.639 8.718 1.00 88.81 80 GLU A O 1
ATOM 609 N N . ALA A 1 81 ? 3.172 10.518 6.852 1.00 90.00 81 ALA A N 1
ATOM 610 C CA . ALA A 1 81 ? 1.822 10.197 7.294 1.00 90.00 81 ALA A CA 1
ATOM 611 C C . ALA A 1 81 ? 1.848 9.281 8.521 1.00 90.00 81 ALA A C 1
ATOM 613 O O . ALA A 1 81 ? 1.134 9.524 9.494 1.00 90.00 81 ALA A O 1
ATOM 614 N N . LEU A 1 82 ? 2.725 8.271 8.521 1.00 89.94 82 LEU A N 1
ATOM 615 C CA . LEU A 1 82 ? 2.921 7.393 9.673 1.00 89.94 82 LEU A CA 1
ATOM 616 C C . LEU A 1 82 ? 3.385 8.170 10.911 1.00 89.94 82 LEU A C 1
ATOM 618 O O . LEU A 1 82 ? 2.876 7.939 12.011 1.00 89.94 82 LEU A O 1
ATOM 622 N N . TYR A 1 83 ? 4.325 9.104 10.742 1.00 89.12 83 TYR A N 1
ATOM 623 C CA . TYR A 1 83 ? 4.810 9.941 11.834 1.00 89.12 83 TYR A CA 1
ATOM 624 C C . TYR A 1 83 ? 3.700 10.844 12.376 1.00 89.12 83 TYR A C 1
ATOM 626 O O . TYR A 1 83 ? 3.473 10.886 13.588 1.00 89.12 83 TYR A O 1
ATOM 634 N N . ASP A 1 84 ? 2.956 11.510 11.491 1.00 89.00 84 ASP A N 1
ATOM 635 C CA . ASP A 1 84 ? 1.844 12.381 11.866 1.00 89.00 84 ASP A CA 1
ATOM 636 C C . ASP A 1 84 ? 0.725 11.592 12.576 1.00 89.00 84 ASP A C 1
ATOM 638 O O . ASP A 1 84 ? 0.174 12.084 13.564 1.00 89.00 84 ASP A O 1
ATOM 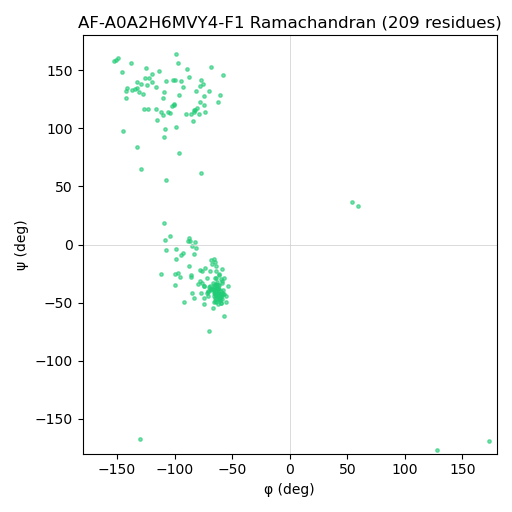642 N N . ILE A 1 85 ? 0.432 10.353 12.161 1.00 88.50 85 ILE A N 1
ATOM 643 C CA . ILE A 1 85 ? -0.500 9.449 12.857 1.00 88.50 85 ILE A CA 1
ATOM 644 C C . ILE A 1 85 ? 0.004 9.123 14.268 1.00 88.50 85 ILE A C 1
ATOM 646 O O . ILE A 1 85 ? -0.738 9.274 15.246 1.00 88.50 85 ILE A O 1
ATOM 650 N N . CYS A 1 86 ? 1.258 8.686 14.402 1.00 87.94 86 CYS A N 1
ATOM 651 C CA . CYS A 1 86 ? 1.843 8.344 15.698 1.00 87.94 86 CYS A CA 1
ATOM 652 C C . CYS A 1 86 ? 1.842 9.542 16.656 1.00 87.94 86 CYS A C 1
ATOM 654 O O . CYS A 1 86 ? 1.442 9.422 17.818 1.00 87.94 86 CYS A O 1
ATOM 656 N N . PHE A 1 87 ? 2.227 10.713 16.157 1.00 86.75 87 PHE A N 1
ATOM 657 C CA . PHE A 1 87 ? 2.341 11.924 16.955 1.00 86.75 87 PHE A CA 1
ATOM 658 C C . PHE A 1 87 ? 0.973 12.530 17.301 1.00 86.75 87 PHE A C 1
ATOM 660 O O . PHE A 1 87 ? 0.666 12.792 18.468 1.00 86.75 87 PHE A O 1
ATOM 667 N N . ARG A 1 88 ? 0.099 12.733 16.306 1.00 84.56 88 ARG A N 1
ATOM 668 C CA . ARG A 1 88 ? -1.177 13.447 16.490 1.00 84.56 88 ARG A CA 1
ATOM 669 C C . ARG A 1 88 ? -2.300 12.548 16.987 1.00 84.56 88 ARG A C 1
ATOM 671 O O . ARG A 1 88 ? -3.061 12.990 17.855 1.00 84.56 88 ARG A O 1
ATOM 678 N N . THR A 1 89 ? -2.416 11.334 16.452 1.00 83.31 89 THR A N 1
ATOM 679 C CA . THR A 1 89 ? -3.534 10.414 16.727 1.00 83.31 89 THR A CA 1
ATOM 680 C C . THR A 1 89 ? -3.215 9.495 17.901 1.00 83.31 89 THR A C 1
ATOM 682 O O . THR A 1 89 ? -4.003 9.423 18.843 1.00 83.31 89 THR A O 1
ATOM 685 N N . LEU A 1 90 ? -2.042 8.852 17.901 1.00 83.31 90 LEU A N 1
ATOM 686 C CA . LEU A 1 90 ? -1.635 7.937 18.980 1.00 83.31 90 LEU A CA 1
ATOM 687 C C . LEU A 1 90 ? -1.014 8.646 20.196 1.00 83.31 90 LEU A C 1
ATOM 689 O O . LEU A 1 90 ? -0.830 8.004 21.229 1.00 83.31 90 LEU A O 1
ATOM 693 N N . LYS A 1 91 ? -0.757 9.960 20.096 1.00 84.69 91 LYS A N 1
ATOM 694 C CA . LYS A 1 91 ? -0.190 10.811 21.160 1.00 84.69 91 LYS A CA 1
ATOM 695 C C . LYS A 1 91 ? 1.190 10.353 21.646 1.00 84.69 91 LYS A C 1
ATOM 697 O O . LYS A 1 91 ? 1.527 10.527 22.815 1.00 84.69 91 LYS A O 1
ATOM 702 N N . LEU A 1 92 ? 1.993 9.786 20.749 1.00 83.56 92 LEU A N 1
ATOM 703 C CA . LEU A 1 92 ? 3.385 9.444 21.028 1.00 83.56 92 LEU A CA 1
ATOM 704 C C . LEU A 1 92 ? 4.251 10.688 20.818 1.00 83.56 92 LEU A C 1
ATOM 706 O O . LEU A 1 92 ? 4.343 11.195 19.706 1.00 83.56 92 LEU A O 1
ATOM 710 N N . THR A 1 93 ? 4.880 11.191 21.880 1.00 81.94 93 THR A N 1
ATOM 711 C CA . THR A 1 93 ? 5.718 12.403 21.827 1.00 81.94 93 THR A CA 1
ATOM 712 C C . THR A 1 93 ? 6.986 12.212 20.997 1.00 81.94 93 THR A C 1
ATOM 714 O O . THR A 1 93 ? 7.426 13.149 20.341 1.00 81.94 93 THR A O 1
ATOM 717 N N . THR A 1 94 ? 7.553 11.004 20.998 1.00 84.00 94 THR A N 1
ATOM 718 C CA . THR A 1 94 ? 8.748 10.640 20.223 1.00 84.00 94 THR A CA 1
ATOM 719 C C . THR A 1 94 ? 8.516 9.315 19.489 1.00 84.00 94 THR A C 1
ATOM 721 O O . THR A 1 94 ? 8.882 8.263 20.020 1.00 84.00 94 THR A O 1
ATOM 724 N N . PRO A 1 95 ? 7.873 9.328 18.303 1.00 85.19 95 PRO A N 1
ATOM 725 C CA . PRO A 1 95 ? 7.661 8.119 17.511 1.00 85.19 95 PRO A CA 1
ATOM 726 C C . PRO A 1 95 ? 8.990 7.472 17.111 1.00 85.19 95 PRO A C 1
ATOM 728 O O . PRO A 1 95 ? 9.867 8.136 16.559 1.00 85.19 95 PRO A O 1
ATOM 731 N N . THR A 1 96 ? 9.136 6.174 17.364 1.00 87.81 96 THR A N 1
ATOM 732 C CA . THR A 1 96 ? 10.303 5.390 16.931 1.00 87.81 96 THR A CA 1
ATOM 733 C C . THR A 1 96 ? 9.994 4.601 15.657 1.00 87.81 96 THR A C 1
ATOM 735 O O . THR A 1 96 ? 8.831 4.361 15.332 1.00 87.81 96 THR A O 1
ATOM 738 N N . TYR A 1 97 ? 11.018 4.101 14.952 1.00 86.25 97 TYR A N 1
ATOM 739 C CA . TYR A 1 97 ? 10.805 3.197 13.809 1.00 86.25 97 TYR A CA 1
ATOM 740 C C . TYR A 1 97 ? 10.007 1.938 14.179 1.00 86.25 97 TYR A C 1
ATOM 742 O O . TYR A 1 97 ? 9.280 1.408 13.343 1.00 86.25 97 TYR A O 1
ATOM 750 N N . GLY A 1 98 ? 10.090 1.471 15.430 1.00 87.88 98 GLY A N 1
ATOM 751 C CA . GLY A 1 98 ? 9.262 0.365 15.913 1.00 87.88 98 GLY A CA 1
ATOM 752 C C . GLY A 1 98 ? 7.766 0.692 15.895 1.00 87.88 98 GLY A C 1
ATOM 753 O O . GLY A 1 98 ? 6.957 -0.160 15.525 1.00 87.88 98 GLY A O 1
ATOM 754 N N . ASP A 1 99 ? 7.399 1.931 16.227 1.00 87.31 99 ASP A N 1
ATOM 755 C CA . ASP A 1 99 ? 6.007 2.393 16.228 1.00 87.31 99 ASP A CA 1
ATOM 756 C C . ASP A 1 99 ? 5.471 2.560 14.802 1.00 87.31 99 ASP A C 1
ATOM 758 O O . ASP A 1 99 ? 4.361 2.118 14.497 1.00 87.31 99 ASP A O 1
ATOM 762 N N . LEU A 1 100 ? 6.289 3.118 13.902 1.00 88.62 100 LEU A N 1
ATOM 763 C CA . LEU A 1 100 ? 5.950 3.237 12.480 1.00 88.62 100 LEU A CA 1
ATOM 764 C C . LEU A 1 100 ? 5.758 1.848 11.852 1.00 88.62 100 LEU A C 1
ATOM 766 O O . LEU A 1 100 ? 4.731 1.572 11.233 1.00 88.62 100 LEU A O 1
ATOM 770 N N . ASN A 1 101 ? 6.694 0.927 12.092 1.00 90.94 101 ASN A N 1
ATOM 771 C CA . ASN A 1 101 ? 6.625 -0.438 11.568 1.00 90.94 101 ASN A CA 1
ATOM 772 C C . ASN A 1 101 ? 5.436 -1.227 12.132 1.00 90.94 101 ASN A C 1
ATOM 774 O O . ASN A 1 101 ? 4.890 -2.105 11.459 1.00 90.94 101 ASN A O 1
ATOM 778 N N . HIS A 1 102 ? 4.982 -0.911 13.346 1.00 89.19 102 HIS A N 1
ATOM 779 C CA . HIS A 1 102 ? 3.752 -1.483 13.880 1.00 89.19 102 HIS A CA 1
ATOM 780 C C . HIS A 1 102 ? 2.521 -1.076 13.049 1.00 89.19 102 HIS A C 1
ATOM 782 O O . HIS A 1 102 ? 1.693 -1.928 12.731 1.00 89.19 102 HIS A O 1
ATOM 788 N N . LEU A 1 103 ? 2.411 0.188 12.631 1.00 88.75 103 LEU A N 1
ATOM 789 C CA . LEU A 1 103 ? 1.336 0.631 11.733 1.00 88.75 103 LEU A CA 1
ATOM 790 C C . LEU A 1 103 ? 1.443 -0.001 10.341 1.00 88.75 103 LEU A C 1
ATOM 792 O O . LEU A 1 103 ? 0.440 -0.461 9.786 1.00 88.75 103 LEU A O 1
ATOM 796 N N . VAL A 1 104 ? 2.661 -0.083 9.801 1.00 91.75 104 VAL A N 1
ATOM 797 C CA . VAL A 1 104 ? 2.924 -0.735 8.511 1.00 91.75 104 VAL A CA 1
ATOM 798 C C . VAL A 1 104 ? 2.506 -2.199 8.552 1.00 91.75 104 VAL A C 1
ATOM 800 O O . VAL A 1 104 ? 1.731 -2.638 7.708 1.00 91.75 104 VAL A O 1
ATOM 803 N N . SER A 1 105 ? 2.937 -2.952 9.564 1.00 91.81 105 SER A N 1
ATOM 804 C CA . SER A 1 105 ? 2.578 -4.368 9.707 1.00 91.81 105 SER A CA 1
ATOM 805 C C . SER A 1 105 ? 1.070 -4.587 9.877 1.00 91.81 105 SER A C 1
ATOM 807 O O . SER A 1 105 ? 0.522 -5.523 9.288 1.00 91.81 105 SER A O 1
ATOM 809 N N . ALA A 1 106 ? 0.369 -3.713 10.608 1.00 89.62 106 ALA A N 1
ATOM 810 C CA . ALA A 1 106 ? -1.088 -3.762 10.727 1.00 89.62 106 ALA A CA 1
ATOM 811 C C . ALA A 1 106 ? -1.775 -3.542 9.369 1.00 89.62 106 ALA A C 1
ATOM 813 O O . ALA A 1 106 ? -2.673 -4.300 8.995 1.00 89.62 106 ALA A O 1
ATOM 814 N N . THR A 1 107 ? -1.292 -2.567 8.599 1.00 90.38 107 THR A N 1
ATOM 815 C CA . THR A 1 107 ? -1.784 -2.252 7.252 1.00 90.38 107 THR A CA 1
ATOM 816 C C . THR A 1 107 ? -1.521 -3.399 6.277 1.00 90.38 107 THR A C 1
ATOM 818 O O . THR A 1 107 ? -2.444 -3.867 5.613 1.00 90.38 107 THR A O 1
ATOM 821 N N . MET A 1 108 ? -0.294 -3.928 6.254 1.00 92.25 108 MET A N 1
ATOM 822 C CA . MET A 1 108 ? 0.092 -5.092 5.450 1.00 92.25 108 MET A CA 1
ATOM 823 C C . MET A 1 108 ? -0.757 -6.321 5.789 1.00 92.25 108 MET A C 1
ATOM 825 O O . MET A 1 108 ? -1.231 -7.029 4.901 1.00 92.25 108 MET A O 1
ATOM 829 N N . SER A 1 109 ? -1.002 -6.566 7.080 1.00 91.38 109 SER A N 1
ATOM 830 C CA . SER A 1 109 ? -1.910 -7.623 7.532 1.00 91.38 109 SER A CA 1
ATOM 831 C C . SER A 1 109 ? -3.332 -7.380 7.031 1.00 91.38 109 SER A C 1
ATOM 833 O O . SER A 1 109 ? -3.980 -8.324 6.586 1.00 91.38 109 SER A O 1
ATOM 835 N N . GLY A 1 110 ? -3.809 -6.134 7.068 1.00 89.25 110 GLY A N 1
ATOM 836 C CA . GLY A 1 110 ? -5.105 -5.712 6.538 1.00 89.25 110 GLY A CA 1
ATOM 837 C C . GLY A 1 110 ? -5.265 -6.042 5.056 1.00 89.25 110 GLY A C 1
ATOM 838 O O . GLY A 1 110 ? -6.113 -6.866 4.717 1.00 89.25 110 GLY A O 1
ATOM 839 N N . VAL A 1 111 ? -4.407 -5.485 4.199 1.00 89.06 111 VAL A N 1
ATOM 840 C CA . VAL A 1 111 ? -4.514 -5.635 2.735 1.00 89.06 111 VAL A CA 1
ATOM 841 C C . VAL A 1 111 ? -4.330 -7.081 2.269 1.00 89.06 111 VAL A C 1
ATOM 843 O O . VAL A 1 111 ? -5.023 -7.533 1.366 1.00 89.06 111 VAL A O 1
ATOM 846 N N . THR A 1 112 ? -3.479 -7.861 2.944 1.00 90.25 112 THR A N 1
ATOM 847 C CA . THR A 1 112 ? -3.264 -9.283 2.613 1.00 90.25 112 THR A CA 1
ATOM 848 C C . THR A 1 112 ? -4.315 -10.218 3.216 1.00 90.25 112 THR A C 1
ATOM 850 O O . THR A 1 112 ? -4.211 -11.434 3.067 1.00 90.25 112 THR A O 1
ATOM 853 N N . THR A 1 113 ? -5.331 -9.705 3.921 1.00 89.00 113 THR A N 1
ATOM 854 C CA . THR A 1 113 ? -6.356 -10.554 4.558 1.00 89.00 113 THR A CA 1
ATOM 855 C C . THR A 1 113 ? -7.094 -11.402 3.524 1.00 89.00 113 THR A C 1
ATOM 857 O O . THR A 1 113 ? -7.258 -12.598 3.753 1.00 89.00 113 THR A O 1
ATOM 860 N N . CYS A 1 114 ? -7.465 -10.821 2.378 1.00 84.69 114 CYS A N 1
ATOM 861 C CA . CYS A 1 114 ? -8.176 -11.527 1.307 1.00 84.69 114 CYS A CA 1
ATOM 862 C C . CYS A 1 114 ? -7.351 -12.657 0.668 1.00 84.69 114 CYS A C 1
ATOM 864 O O . CYS A 1 114 ? -7.926 -13.594 0.131 1.00 84.69 114 CYS A O 1
ATOM 866 N N . LEU A 1 115 ? -6.018 -12.599 0.769 1.00 86.69 115 LEU A N 1
ATOM 867 C CA . LEU A 1 115 ? -5.112 -13.633 0.256 1.00 86.69 115 LEU A CA 1
ATOM 868 C C . LEU A 1 115 ? -4.898 -14.773 1.263 1.00 86.69 115 LEU A C 1
ATOM 870 O O . LEU A 1 115 ? -4.583 -15.897 0.884 1.00 86.69 115 LEU A O 1
ATOM 874 N N . ARG A 1 116 ? -5.011 -14.474 2.563 1.00 88.12 116 ARG A N 1
ATOM 875 C CA . ARG A 1 116 ? -4.674 -15.401 3.658 1.00 88.12 116 ARG A CA 1
ATOM 876 C C . ARG A 1 116 ? -5.880 -16.147 4.215 1.00 88.12 116 ARG A C 1
ATOM 878 O O . ARG A 1 116 ? -5.708 -17.206 4.811 1.00 88.12 116 ARG A O 1
ATOM 885 N N . PHE A 1 117 ? -7.076 -15.586 4.071 1.00 87.69 117 PHE A N 1
ATOM 886 C CA . PHE A 1 117 ? -8.311 -16.164 4.588 1.00 87.69 117 PHE A CA 1
ATOM 887 C C . PHE A 1 117 ? -9.295 -16.444 3.454 1.00 87.69 117 PHE A C 1
ATOM 889 O O . PHE A 1 117 ? -9.336 -15.685 2.486 1.00 87.69 117 PHE A O 1
ATOM 896 N N . PRO A 1 118 ? -10.112 -17.505 3.572 1.00 84.00 118 PRO A N 1
ATOM 897 C CA . PRO A 1 118 ? -11.110 -17.811 2.561 1.00 84.00 118 PRO A CA 1
ATOM 898 C C . PRO A 1 118 ? -12.123 -16.665 2.466 1.00 84.00 118 PRO A C 1
ATOM 900 O O . PRO A 1 118 ? -12.770 -16.303 3.449 1.00 84.00 118 PRO A O 1
ATOM 903 N N . GLY A 1 119 ? -12.260 -16.105 1.269 1.00 77.94 119 GLY A N 1
ATOM 904 C CA . GLY A 1 119 ? -13.194 -15.033 0.950 1.00 77.94 119 GLY A CA 1
ATOM 905 C C . GLY A 1 119 ? -13.581 -15.083 -0.525 1.00 77.94 119 GLY A C 1
ATOM 906 O O . GLY A 1 119 ? -12.872 -15.670 -1.340 1.00 77.94 119 GLY A O 1
ATOM 907 N N . GLN A 1 120 ? -14.727 -14.499 -0.874 1.00 70.88 120 GLN A N 1
ATOM 908 C CA . GLN A 1 120 ? -15.204 -14.480 -2.264 1.00 70.88 120 GLN A CA 1
ATOM 909 C C . GLN A 1 120 ? -14.623 -13.313 -3.080 1.00 70.88 120 GLN A C 1
ATOM 911 O O . GLN A 1 120 ? -14.496 -13.424 -4.298 1.00 70.88 120 GLN A O 1
ATOM 916 N N . LEU A 1 121 ? -14.239 -12.212 -2.424 1.00 73.25 121 LEU A N 1
ATOM 917 C CA . LEU A 1 121 ? -13.800 -10.969 -3.061 1.00 73.25 121 LEU A CA 1
ATOM 918 C C . LEU A 1 121 ? -12.286 -10.757 -2.872 1.00 73.25 121 LEU A C 1
ATOM 920 O O . LEU A 1 121 ? -11.782 -10.881 -1.757 1.00 73.25 121 LEU A O 1
ATOM 924 N N . ASN A 1 122 ? -11.572 -10.446 -3.963 1.00 71.88 122 ASN A N 1
ATOM 925 C CA . ASN A 1 122 ? -10.109 -10.247 -4.012 1.00 71.88 122 ASN A CA 1
ATOM 926 C C . ASN A 1 122 ? -9.272 -11.422 -3.458 1.00 71.88 122 ASN A C 1
ATOM 928 O O . ASN A 1 122 ? -8.242 -11.218 -2.824 1.00 71.88 122 ASN A O 1
ATOM 932 N N . ALA A 1 123 ? -9.720 -12.658 -3.694 1.00 75.81 123 ALA A N 1
ATOM 933 C CA . ALA A 1 123 ? -9.096 -13.871 -3.150 1.00 75.81 123 ALA A CA 1
ATOM 934 C C . ALA A 1 123 ? -7.698 -14.199 -3.718 1.00 75.81 123 ALA A C 1
ATOM 936 O O . ALA A 1 123 ? -6.999 -15.060 -3.190 1.00 75.81 123 ALA A O 1
ATOM 937 N N . ASP A 1 124 ? -7.298 -13.548 -4.810 1.00 81.75 124 ASP A N 1
ATOM 938 C CA . ASP A 1 124 ? -5.988 -13.715 -5.430 1.00 81.75 124 ASP A CA 1
ATOM 939 C C . ASP A 1 124 ? -5.423 -12.349 -5.857 1.00 81.75 124 ASP A C 1
ATOM 941 O O . ASP A 1 124 ? -6.170 -11.383 -6.054 1.00 81.75 124 ASP A O 1
ATOM 945 N N . LEU A 1 125 ? -4.093 -12.273 -5.981 1.00 83.38 125 LEU A N 1
ATOM 946 C CA . LEU A 1 125 ? -3.391 -11.041 -6.368 1.00 83.38 125 LEU A CA 1
ATOM 947 C C . LEU A 1 125 ? -3.843 -10.519 -7.739 1.00 83.38 125 LEU A C 1
ATOM 949 O O . LEU A 1 125 ? -3.913 -9.320 -7.963 1.00 83.38 125 LEU A O 1
ATOM 953 N N . ARG A 1 126 ? -4.198 -11.410 -8.670 1.00 86.94 126 ARG A N 1
ATOM 954 C CA . ARG A 1 126 ? -4.601 -11.005 -10.021 1.00 86.94 126 ARG A CA 1
ATOM 955 C C . ARG A 1 126 ? -5.971 -10.324 -10.030 1.00 86.94 126 ARG A C 1
ATOM 957 O O . ARG A 1 126 ? -6.154 -9.342 -10.736 1.00 86.94 126 ARG A O 1
ATOM 964 N N . LYS A 1 127 ? -6.937 -10.829 -9.267 1.00 87.94 127 LYS A N 1
ATOM 965 C CA . LYS A 1 127 ? -8.279 -10.256 -9.109 1.00 87.94 127 LYS A CA 1
ATOM 966 C C . LYS A 1 127 ? -8.215 -8.928 -8.385 1.00 87.94 127 LYS A C 1
ATOM 968 O O . LYS A 1 127 ? -8.961 -8.026 -8.751 1.00 87.94 127 LYS A O 1
ATOM 973 N N . LEU A 1 128 ? -7.336 -8.808 -7.389 1.00 87.38 128 LEU A N 1
ATOM 974 C CA . LEU A 1 128 ? -7.093 -7.531 -6.733 1.00 87.38 1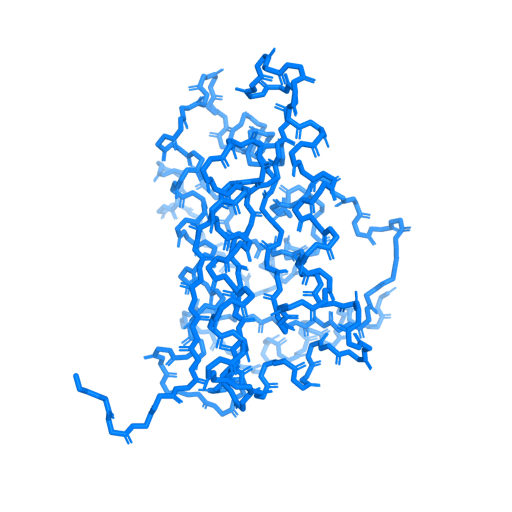28 LEU A CA 1
ATOM 975 C C . LEU A 1 128 ? -6.595 -6.494 -7.749 1.00 87.38 128 LEU A C 1
ATOM 977 O O . LEU A 1 128 ? -7.226 -5.445 -7.872 1.00 87.38 128 LEU A O 1
ATOM 981 N N . ALA A 1 129 ? -5.583 -6.838 -8.551 1.00 86.56 129 ALA A N 1
ATOM 982 C CA . ALA A 1 129 ? -5.060 -5.964 -9.596 1.00 86.56 129 ALA A CA 1
ATOM 983 C C . ALA A 1 129 ? -6.143 -5.576 -10.612 1.00 86.56 129 ALA A C 1
ATOM 985 O O . ALA A 1 129 ? -6.326 -4.399 -10.900 1.00 86.56 129 ALA A O 1
ATOM 986 N N . VAL A 1 130 ? -6.925 -6.542 -11.106 1.00 89.06 130 VAL A N 1
ATOM 987 C CA . VAL A 1 130 ? -8.006 -6.292 -12.080 1.00 89.06 130 VAL A CA 1
ATOM 988 C C . VAL A 1 130 ? -9.087 -5.362 -11.521 1.00 89.06 130 VAL A C 1
ATOM 990 O O . VAL A 1 130 ? -9.599 -4.515 -12.249 1.00 89.06 130 VAL A O 1
ATOM 993 N N . ASN A 1 131 ? -9.435 -5.495 -10.241 1.00 90.19 131 ASN A N 1
ATOM 994 C CA . ASN A 1 131 ? -10.459 -4.660 -9.614 1.00 90.19 131 ASN A CA 1
ATOM 995 C C . ASN A 1 131 ? -9.944 -3.261 -9.252 1.00 90.19 131 ASN A C 1
ATOM 997 O O . ASN A 1 131 ? -10.724 -2.310 -9.236 1.00 90.19 131 ASN A O 1
ATOM 1001 N N . MET A 1 132 ? -8.657 -3.137 -8.919 1.00 88.75 132 MET A N 1
ATOM 1002 C CA . MET A 1 132 ? -8.084 -1.904 -8.378 1.00 88.75 132 MET A CA 1
ATOM 1003 C C . MET A 1 132 ? -7.335 -1.062 -9.411 1.00 88.75 132 MET A C 1
ATOM 1005 O O . MET A 1 132 ? -7.244 0.149 -9.223 1.00 88.75 132 MET A O 1
ATOM 1009 N N . VAL A 1 133 ? -6.822 -1.654 -10.489 1.00 91.69 133 VAL A N 1
ATOM 1010 C CA . VAL A 1 133 ? -5.974 -0.978 -11.482 1.00 91.69 133 VAL A CA 1
ATOM 1011 C C . VAL A 1 133 ? -6.748 -0.795 -12.793 1.00 91.69 133 VAL A C 1
ATOM 1013 O O . VAL A 1 133 ? -6.724 -1.672 -13.655 1.00 91.69 133 VAL A O 1
ATOM 1016 N N . PRO A 1 134 ? -7.430 0.350 -12.995 1.00 89.50 134 PRO A N 1
ATOM 1017 C CA . PRO A 1 134 ? -8.145 0.618 -14.244 1.00 89.50 134 PRO A CA 1
ATOM 1018 C C . PRO A 1 134 ? -7.196 0.912 -15.414 1.00 89.50 134 PRO A C 1
ATOM 1020 O O . PRO A 1 134 ? -7.530 0.653 -16.567 1.00 89.50 134 PRO A O 1
ATOM 1023 N N . PHE A 1 135 ? -6.012 1.462 -15.123 1.00 91.12 135 PHE A N 1
ATOM 1024 C CA . PHE A 1 135 ? -4.987 1.788 -16.110 1.00 91.12 135 PHE A CA 1
ATOM 1025 C C . PHE A 1 135 ? -3.628 1.271 -15.632 1.00 91.12 135 PHE A C 1
ATOM 1027 O O . PHE A 1 135 ? -3.272 1.559 -14.490 1.00 91.12 135 PHE A O 1
ATOM 1034 N N . PRO A 1 136 ? -2.821 0.611 -16.486 1.00 87.12 136 PRO A N 1
ATOM 1035 C CA . PRO A 1 136 ? -1.587 -0.060 -16.059 1.00 87.12 136 PRO A CA 1
ATOM 1036 C C . PRO A 1 136 ? -0.532 0.818 -15.378 1.00 87.12 136 PRO A C 1
ATOM 1038 O O . PRO A 1 136 ? 0.328 0.286 -14.701 1.00 87.12 136 PRO A O 1
ATOM 1041 N N . ARG A 1 137 ? -0.561 2.144 -15.576 1.00 90.75 137 ARG A N 1
ATOM 1042 C CA . ARG A 1 137 ? 0.369 3.091 -14.927 1.00 90.75 137 ARG A CA 1
ATOM 1043 C C . ARG A 1 137 ? -0.186 3.705 -13.636 1.00 90.75 137 ARG A C 1
ATOM 1045 O O . ARG A 1 137 ? 0.527 4.442 -12.961 1.00 90.75 137 ARG A O 1
ATOM 1052 N N . LEU A 1 138 ? -1.468 3.479 -13.338 1.00 92.12 138 LEU A N 1
ATOM 1053 C CA . LEU A 1 138 ? -2.179 3.999 -12.167 1.00 92.12 138 LEU A CA 1
ATOM 1054 C C . LEU A 1 138 ? -2.433 2.872 -11.158 1.00 92.12 138 LEU A C 1
ATOM 1056 O O . LEU A 1 138 ? -3.566 2.608 -10.766 1.00 92.12 138 LEU A O 1
ATOM 1060 N N . HIS A 1 139 ? -1.355 2.209 -10.752 1.00 94.06 139 HIS A N 1
ATOM 1061 C CA . HIS A 1 139 ? -1.335 1.078 -9.816 1.00 94.06 139 HIS A CA 1
ATOM 1062 C C . HIS A 1 139 ? -0.723 1.423 -8.452 1.00 94.06 139 HIS A C 1
ATOM 1064 O O . HIS A 1 139 ? -0.332 0.539 -7.691 1.00 94.06 139 HIS A O 1
ATOM 1070 N N . PHE A 1 140 ? -0.635 2.716 -8.136 1.00 93.69 140 PHE A N 1
ATOM 1071 C CA . PHE A 1 140 ? -0.177 3.207 -6.840 1.00 93.69 140 PHE A CA 1
ATOM 1072 C C . PHE A 1 140 ? -1.367 3.347 -5.895 1.00 93.69 140 PHE A C 1
ATOM 1074 O O . PHE A 1 140 ? -2.240 4.195 -6.088 1.00 93.69 140 PHE A O 1
ATOM 1081 N N . PHE A 1 141 ? -1.404 2.512 -4.866 1.00 93.06 141 PHE A N 1
ATOM 1082 C CA . PHE A 1 141 ? -2.470 2.494 -3.878 1.00 93.06 141 PHE A CA 1
ATOM 1083 C C . PHE A 1 141 ? -2.111 3.345 -2.667 1.00 93.06 141 PHE A C 1
ATOM 1085 O O . PHE A 1 141 ? -0.980 3.316 -2.180 1.00 93.06 141 PHE A O 1
ATOM 1092 N N . MET A 1 142 ? -3.111 4.053 -2.147 1.00 91.69 142 MET A N 1
ATOM 1093 C CA . MET A 1 142 ? -3.050 4.731 -0.855 1.00 91.69 142 MET A CA 1
ATOM 1094 C C . MET A 1 142 ? -3.744 3.844 0.183 1.00 91.69 142 MET A C 1
ATOM 1096 O O . MET A 1 142 ? -4.977 3.790 0.206 1.00 91.69 142 MET A O 1
ATOM 1100 N N . PRO A 1 143 ? -2.998 3.100 1.013 1.00 92.25 143 PRO A N 1
ATOM 1101 C CA . PRO A 1 143 ? -3.609 2.288 2.040 1.00 92.25 143 PRO A CA 1
ATOM 1102 C C . PRO A 1 143 ? -4.057 3.164 3.215 1.00 92.25 143 PRO A C 1
ATOM 1104 O O . PRO A 1 143 ? -3.366 4.093 3.633 1.00 92.25 143 PRO A O 1
ATOM 1107 N N . GLY A 1 144 ? -5.211 2.828 3.778 1.00 89.56 144 GLY A N 1
ATOM 1108 C CA . GLY A 1 144 ? -5.714 3.385 5.027 1.00 89.56 144 GLY A CA 1
ATOM 1109 C C . GLY A 1 144 ? -6.019 2.260 6.005 1.00 89.56 144 GLY A C 1
ATOM 1110 O O . GLY A 1 144 ? -6.337 1.139 5.600 1.00 89.56 144 GLY A O 1
ATOM 1111 N N . PHE A 1 145 ? -5.919 2.547 7.299 1.00 86.88 145 PHE A N 1
ATOM 1112 C CA . PHE A 1 145 ? -6.286 1.586 8.334 1.00 86.88 145 PHE A CA 1
ATOM 1113 C C . PHE A 1 145 ? -7.134 2.257 9.405 1.00 86.88 145 PHE A C 1
ATOM 1115 O O . PHE A 1 145 ? -6.788 3.316 9.921 1.00 86.88 145 PHE A O 1
ATOM 1122 N N . ALA A 1 146 ? -8.225 1.596 9.774 1.00 87.00 146 ALA A N 1
ATOM 1123 C CA . ALA A 1 146 ? -9.037 1.940 10.927 1.00 87.00 146 ALA A CA 1
ATOM 1124 C C . ALA A 1 146 ? -9.310 0.656 11.727 1.00 87.00 146 ALA A C 1
ATOM 1126 O O . ALA A 1 146 ? -9.557 -0.393 11.126 1.00 87.00 146 ALA A O 1
ATOM 1127 N N . PRO A 1 147 ? -9.280 0.704 13.068 1.00 85.94 147 PRO A N 1
ATOM 1128 C CA . PRO A 1 147 ? -9.128 1.882 13.929 1.00 85.94 147 PRO A CA 1
ATOM 1129 C C . PRO A 1 147 ? -7.661 2.254 14.228 1.00 85.94 147 PRO A C 1
ATOM 1131 O O . PRO A 1 147 ? -6.829 1.388 14.496 1.00 85.94 147 PRO A O 1
ATOM 1134 N N . LEU A 1 148 ? -7.354 3.552 14.313 1.00 79.00 148 LEU A N 1
ATOM 1135 C CA . LEU A 1 148 ? -6.076 4.048 14.849 1.00 79.00 148 LEU A CA 1
ATOM 1136 C C . LEU A 1 148 ? -6.235 4.430 16.321 1.00 79.00 148 LEU A C 1
ATOM 1138 O O . LEU A 1 148 ? -6.403 5.592 16.684 1.00 79.00 148 LEU A O 1
ATOM 1142 N N . THR A 1 149 ? -6.230 3.420 17.187 1.00 72.12 149 THR A N 1
ATOM 1143 C CA . THR A 1 149 ? -6.317 3.596 18.643 1.00 72.12 149 THR A CA 1
ATOM 1144 C C . THR A 1 149 ? -4.983 3.306 19.311 1.00 72.12 149 THR A C 1
ATOM 1146 O O . THR A 1 149 ? -4.311 2.336 18.962 1.00 72.12 149 THR A O 1
ATOM 1149 N N . SER A 1 150 ? -4.630 4.100 20.326 1.00 70.00 150 SER A N 1
ATOM 1150 C CA . SER A 1 150 ? -3.483 3.808 21.191 1.00 70.00 150 SER A CA 1
ATOM 1151 C C . SER A 1 150 ? -3.633 2.438 21.864 1.00 70.00 150 SER A C 1
ATOM 1153 O O . SER A 1 150 ? -4.745 2.037 22.221 1.00 70.00 150 SER A O 1
ATOM 1155 N N . ARG A 1 151 ? -2.510 1.734 22.072 1.00 68.56 151 ARG A N 1
ATOM 1156 C CA . ARG A 1 151 ? -2.468 0.375 22.647 1.00 68.56 151 ARG A CA 1
ATOM 1157 C C . ARG A 1 151 ? -3.198 0.274 23.990 1.00 68.56 151 ARG A C 1
ATOM 1159 O O . ARG A 1 151 ? -3.855 -0.726 24.249 1.00 68.56 151 ARG A O 1
ATOM 1166 N N . GLY A 1 152 ? -3.128 1.318 24.820 1.00 65.75 152 GLY A N 1
ATOM 1167 C CA . GLY A 1 152 ? -3.815 1.359 26.118 1.00 65.75 152 GLY A CA 1
ATOM 1168 C C . GLY A 1 152 ? -5.318 1.651 26.033 1.00 65.75 152 GLY A C 1
ATOM 1169 O O . GLY A 1 152 ? -6.063 1.299 26.940 1.00 65.75 152 GLY A O 1
ATOM 1170 N N . SER A 1 153 ? -5.784 2.270 24.945 1.00 68.44 153 SER A N 1
ATO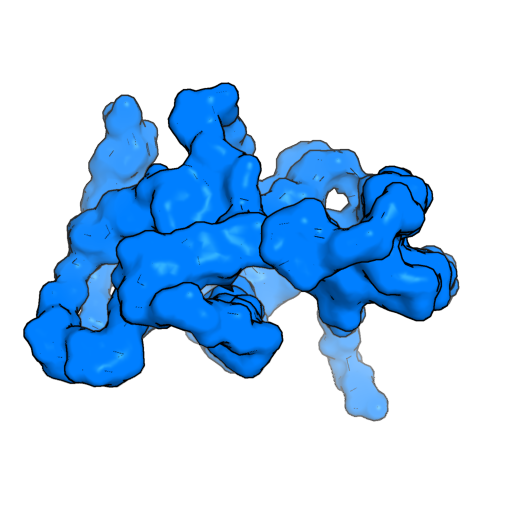M 1171 C CA . SER A 1 153 ? -7.187 2.681 24.773 1.00 68.44 153 SER A CA 1
ATOM 1172 C C . SER A 1 153 ? -8.007 1.696 23.939 1.00 68.44 153 SER A C 1
ATOM 1174 O O . SER A 1 153 ? -9.232 1.785 23.914 1.00 68.44 153 SER A O 1
ATOM 1176 N N . GLN A 1 154 ? -7.348 0.752 23.263 1.00 67.50 154 GLN A N 1
ATOM 1177 C CA . GLN A 1 154 ? -7.986 -0.179 22.333 1.00 67.50 154 GLN A CA 1
ATOM 1178 C C . GLN A 1 154 ? -9.016 -1.099 23.014 1.00 67.50 154 GLN A C 1
ATOM 1180 O O . GLN A 1 154 ? -10.031 -1.422 22.410 1.00 67.50 154 GLN A O 1
ATOM 1185 N N . GLN A 1 155 ? -8.800 -1.471 24.282 1.00 62.59 155 GLN A N 1
ATOM 1186 C CA . GLN A 1 155 ? -9.728 -2.320 25.046 1.00 62.59 155 GLN A CA 1
ATOM 1187 C C . GLN A 1 155 ? -11.006 -1.595 25.496 1.00 62.59 155 GLN A C 1
ATOM 1189 O O . GLN A 1 155 ? -12.002 -2.245 25.793 1.00 62.59 155 GLN A O 1
ATOM 1194 N N . TYR A 1 156 ? -10.992 -0.260 25.538 1.00 62.75 156 TYR A N 1
ATOM 1195 C CA . TYR A 1 156 ? -12.084 0.541 26.101 1.00 62.75 156 TYR A CA 1
ATOM 1196 C C . TYR A 1 156 ? -13.041 1.103 25.045 1.00 62.75 156 TYR A C 1
ATOM 1198 O O . TYR A 1 156 ? -14.033 1.739 25.399 1.00 62.75 156 TYR A O 1
ATOM 1206 N N . ARG A 1 157 ? -12.761 0.899 23.751 1.00 69.88 157 ARG A N 1
ATOM 1207 C CA . ARG A 1 157 ? -13.550 1.483 22.663 1.00 69.88 157 ARG A CA 1
ATOM 1208 C C . ARG A 1 157 ? -14.350 0.414 21.927 1.00 69.88 157 ARG A C 1
ATOM 1210 O O . ARG A 1 157 ? -13.788 -0.394 21.194 1.00 69.88 157 ARG A O 1
ATOM 1217 N N . ALA A 1 158 ? -15.671 0.457 22.083 1.00 69.12 158 ALA A N 1
ATOM 1218 C CA . ALA A 1 158 ? -16.579 -0.253 21.192 1.00 69.12 158 ALA A CA 1
ATOM 1219 C C . ALA A 1 158 ? -16.616 0.491 19.852 1.00 69.12 158 ALA A C 1
ATOM 1221 O O . ALA A 1 158 ? -17.037 1.642 19.793 1.00 69.12 158 ALA A O 1
ATOM 1222 N N . LEU A 1 159 ? -16.115 -0.142 18.794 1.00 79.75 159 LEU A N 1
ATOM 1223 C CA . LEU A 1 159 ? -16.122 0.421 17.447 1.00 79.75 159 LEU A CA 1
ATOM 1224 C C . LEU A 1 159 ? -17.329 -0.119 16.691 1.00 79.75 159 LEU A C 1
ATOM 1226 O O . LEU A 1 159 ? -17.541 -1.330 16.640 1.00 79.75 159 LEU A O 1
ATOM 1230 N N . THR A 1 160 ? -18.104 0.786 16.106 1.00 87.56 160 THR A N 1
ATOM 1231 C CA . THR A 1 160 ? -19.268 0.449 15.284 1.00 87.56 160 THR A CA 1
ATOM 1232 C C . THR A 1 160 ? -18.893 0.468 13.801 1.00 87.56 160 THR A C 1
ATOM 1234 O O . THR A 1 160 ? -17.936 1.134 13.394 1.00 87.56 160 THR A O 1
ATOM 1237 N N . VAL A 1 161 ? -19.638 -0.264 12.968 1.00 88.25 161 VAL A N 1
ATOM 1238 C CA . VAL A 1 161 ? -19.415 -0.289 11.511 1.00 88.25 161 VAL A CA 1
ATOM 1239 C C . VAL A 1 161 ? -19.504 1.114 10.883 1.00 88.25 161 VAL A C 1
ATOM 1241 O O . VAL A 1 161 ? -18.615 1.450 10.095 1.00 88.25 161 VAL A O 1
ATOM 1244 N N . PRO A 1 162 ? -20.475 1.981 11.246 1.00 89.12 162 PRO A N 1
ATOM 1245 C CA . PRO A 1 162 ? -20.535 3.349 10.731 1.00 89.12 162 PRO A CA 1
ATOM 1246 C C . PRO A 1 162 ? -19.293 4.176 11.081 1.00 89.12 162 PRO A C 1
ATOM 1248 O O . PRO A 1 162 ? -18.761 4.881 10.225 1.00 89.12 162 PRO A O 1
ATOM 1251 N N . GLU A 1 163 ? -18.789 4.065 12.316 1.00 87.88 163 GLU A N 1
ATOM 1252 C CA . GLU A 1 163 ? -17.579 4.780 12.737 1.00 87.88 163 GLU A CA 1
ATOM 1253 C C . GLU A 1 163 ? -16.341 4.322 11.966 1.00 87.88 163 GLU A C 1
ATOM 1255 O O . GLU A 1 163 ? -15.554 5.160 11.526 1.00 87.88 163 GLU A O 1
ATOM 1260 N N . LEU A 1 164 ? -16.172 3.008 11.779 1.00 88.94 164 LEU A N 1
ATOM 1261 C CA . LEU A 1 164 ? -15.062 2.453 10.999 1.00 88.94 164 LEU A CA 1
ATOM 1262 C C . LEU A 1 164 ? -15.126 2.911 9.543 1.00 88.94 164 LEU A C 1
ATOM 1264 O O . LEU A 1 164 ? -14.112 3.319 8.980 1.00 88.94 164 LEU A O 1
ATOM 1268 N N . THR A 1 165 ? -16.324 2.900 8.959 1.00 88.94 165 THR A N 1
ATOM 1269 C CA . THR A 1 165 ? -16.539 3.319 7.571 1.00 88.94 165 THR A CA 1
ATOM 1270 C C . THR A 1 165 ? -16.209 4.801 7.396 1.00 88.94 165 THR A C 1
ATOM 1272 O O . THR A 1 165 ? -15.495 5.160 6.467 1.00 88.94 165 THR A O 1
ATOM 1275 N N . GLN A 1 166 ? -16.633 5.672 8.316 1.00 86.44 166 GLN A N 1
ATOM 1276 C CA . GLN A 1 166 ? -16.278 7.096 8.264 1.00 86.44 166 GLN A CA 1
ATOM 1277 C C . GLN A 1 166 ? -14.777 7.335 8.457 1.00 86.44 166 GLN A C 1
ATOM 1279 O O . GLN A 1 166 ? -14.187 8.151 7.752 1.00 86.44 166 GLN A O 1
ATOM 1284 N N . GLN A 1 167 ? -14.152 6.612 9.388 1.00 86.38 167 GLN A N 1
ATOM 1285 C CA . GLN A 1 167 ? -12.714 6.707 9.637 1.00 86.38 167 GLN A CA 1
ATOM 1286 C C . GLN A 1 167 ? -11.884 6.255 8.437 1.00 86.38 167 GLN A C 1
ATOM 1288 O O . GLN A 1 167 ? -10.831 6.835 8.187 1.00 86.38 167 GLN A O 1
ATOM 1293 N N . MET A 1 168 ? -12.345 5.259 7.683 1.00 86.38 168 MET A N 1
ATOM 1294 C CA . MET A 1 168 ? -11.639 4.760 6.504 1.00 86.38 168 MET A CA 1
ATOM 1295 C C . MET A 1 168 ? -11.466 5.829 5.416 1.00 86.38 168 MET A C 1
ATOM 1297 O O . MET A 1 168 ? -10.512 5.745 4.660 1.00 86.38 168 MET A O 1
ATOM 1301 N N . PHE A 1 169 ? -12.336 6.841 5.352 1.00 85.00 169 PHE A N 1
ATOM 1302 C CA . PHE A 1 169 ? -12.234 7.952 4.395 1.00 85.00 169 PHE A CA 1
ATOM 1303 C C . PHE A 1 169 ? -11.713 9.255 5.028 1.00 85.00 169 PHE A C 1
ATOM 1305 O O . PHE A 1 169 ? -11.709 10.302 4.376 1.00 85.00 169 PHE A O 1
ATOM 1312 N N . ASP A 1 170 ? -11.279 9.221 6.292 1.00 86.50 170 ASP A N 1
ATOM 1313 C CA . ASP A 1 170 ? -10.644 10.369 6.939 1.00 86.50 170 ASP A CA 1
ATOM 1314 C C . ASP A 1 170 ? -9.165 10.451 6.536 1.00 86.50 170 ASP A C 1
ATOM 1316 O O . ASP A 1 170 ? -8.425 9.469 6.629 1.00 86.50 170 ASP A O 1
ATOM 1320 N N . SER A 1 171 ? -8.709 11.641 6.136 1.00 83.88 171 SER A N 1
ATOM 1321 C CA . SER A 1 171 ? -7.323 11.869 5.704 1.00 83.88 171 SER A CA 1
ATOM 1322 C C . SER A 1 171 ? -6.314 11.583 6.817 1.00 83.88 171 SER A C 1
ATOM 1324 O O . SER A 1 171 ? -5.182 11.197 6.552 1.00 83.88 171 SER A O 1
ATOM 1326 N N . LYS A 1 172 ? -6.742 11.686 8.079 1.00 84.69 172 LYS A N 1
ATOM 1327 C CA . LYS A 1 172 ? -5.922 11.378 9.261 1.00 84.69 172 LYS A CA 1
ATOM 1328 C C . LYS A 1 172 ? -5.575 9.900 9.413 1.00 84.69 172 LYS A C 1
ATOM 1330 O O . LYS A 1 172 ? -4.689 9.589 10.202 1.00 84.69 172 LYS A O 1
ATOM 1335 N N . ASN A 1 173 ? -6.285 9.012 8.719 1.00 85.44 173 ASN A N 1
ATOM 1336 C CA . ASN A 1 173 ? -6.091 7.565 8.816 1.00 85.44 173 ASN A CA 1
ATOM 1337 C C . ASN A 1 173 ? -5.439 6.968 7.558 1.00 85.44 173 ASN A C 1
ATOM 1339 O O . ASN A 1 173 ? -5.275 5.748 7.461 1.00 85.44 173 ASN A O 1
ATOM 1343 N N . MET A 1 174 ? -5.073 7.825 6.602 1.00 88.00 174 MET A N 1
ATOM 1344 C CA . MET A 1 174 ? -4.332 7.450 5.407 1.00 88.00 174 MET A CA 1
ATOM 1345 C C . MET A 1 174 ? -2.855 7.275 5.743 1.00 88.00 174 MET A C 1
ATOM 1347 O O . MET A 1 174 ? -2.258 8.101 6.427 1.00 88.00 174 MET A O 1
ATOM 1351 N N . MET A 1 175 ? -2.253 6.212 5.219 1.00 85.94 175 MET A N 1
ATOM 1352 C CA . MET A 1 175 ? -0.825 5.929 5.381 1.00 85.94 175 MET A CA 1
ATOM 1353 C C . MET A 1 175 ? 0.029 6.614 4.307 1.00 85.94 175 MET A C 1
ATOM 1355 O O . MET A 1 175 ? 1.229 6.379 4.250 1.00 85.94 175 MET A O 1
ATOM 1359 N N . ALA A 1 176 ? -0.579 7.443 3.459 1.00 86.12 176 ALA A N 1
ATOM 1360 C CA . ALA A 1 176 ? 0.085 8.319 2.504 1.00 86.12 176 ALA A CA 1
ATOM 1361 C C . ALA A 1 176 ? -0.296 9.770 2.825 1.00 86.12 176 ALA A C 1
ATOM 1363 O O . ALA A 1 176 ? -1.460 10.022 3.147 1.00 86.12 176 ALA A O 1
ATOM 1364 N N . ALA A 1 177 ? 0.644 10.721 2.741 1.00 82.19 177 ALA A N 1
ATOM 1365 C CA . ALA A 1 177 ? 0.385 12.130 3.055 1.00 82.19 177 ALA A CA 1
ATOM 1366 C C . ALA A 1 177 ? -0.372 12.826 1.909 1.00 82.19 177 ALA A C 1
ATOM 1368 O O . ALA A 1 177 ? 0.106 13.760 1.270 1.00 82.19 177 ALA A O 1
ATOM 1369 N N . CYS A 1 178 ? -1.570 12.336 1.612 1.00 82.69 178 CYS A N 1
ATOM 1370 C CA . CYS A 1 178 ? -2.459 12.853 0.586 1.00 82.69 178 CYS A CA 1
ATOM 1371 C C . CYS A 1 178 ? -3.849 13.016 1.194 1.00 82.69 178 CYS A C 1
ATOM 1373 O O . CYS A 1 178 ? -4.359 12.098 1.833 1.00 82.69 178 CYS A O 1
ATOM 1375 N N . ASP A 1 179 ? -4.474 14.178 0.996 1.00 83.88 179 ASP A N 1
ATOM 1376 C CA . ASP A 1 179 ? -5.870 14.370 1.387 1.00 83.88 179 ASP A CA 1
ATOM 1377 C C . ASP A 1 179 ? -6.780 13.827 0.275 1.00 83.88 179 ASP A C 1
ATOM 1379 O O . ASP A 1 179 ? -6.803 14.405 -0.820 1.00 83.88 179 ASP A O 1
ATOM 1383 N N . PRO A 1 180 ? -7.558 12.756 0.521 1.00 82.06 180 PRO A N 1
ATOM 1384 C CA . PRO A 1 180 ? -8.414 12.189 -0.511 1.00 82.06 180 PRO A CA 1
ATOM 1385 C C . PRO A 1 180 ? -9.516 13.144 -0.986 1.00 82.06 180 PRO A C 1
ATOM 1387 O O . PRO A 1 180 ? -10.055 12.960 -2.075 1.00 82.06 180 PRO A O 1
ATOM 1390 N N . ARG A 1 181 ? -9.836 14.188 -0.206 1.00 83.94 181 ARG A N 1
ATOM 1391 C CA . ARG A 1 181 ? -10.842 15.204 -0.562 1.00 83.94 181 ARG A CA 1
ATOM 1392 C C . ARG A 1 181 ? -10.405 16.106 -1.712 1.00 83.94 181 ARG A C 1
ATOM 1394 O O . ARG A 1 181 ? -11.253 16.692 -2.375 1.00 83.94 181 ARG A O 1
ATOM 1401 N N . HIS A 1 182 ? -9.100 16.222 -1.954 1.00 86.06 182 HIS A N 1
ATOM 1402 C CA . HIS A 1 182 ? -8.560 16.987 -3.079 1.00 86.06 182 HIS A CA 1
ATOM 1403 C C . HIS A 1 182 ? -8.466 16.165 -4.373 1.00 86.06 182 HIS A C 1
ATOM 1405 O O . HIS A 1 182 ? -7.983 16.670 -5.385 1.00 86.06 182 HIS A O 1
ATOM 1411 N N . GLY A 1 183 ? -8.924 14.911 -4.361 1.00 86.31 183 GLY A N 1
ATOM 1412 C CA . GLY A 1 183 ? -8.896 14.016 -5.510 1.00 86.31 183 GLY A CA 1
ATOM 1413 C C . GLY A 1 183 ? -10.242 13.351 -5.776 1.00 86.31 183 GLY A C 1
ATOM 1414 O O . GLY A 1 183 ? -11.285 13.734 -5.250 1.00 86.31 183 GLY A O 1
ATOM 1415 N N . ARG A 1 184 ? -10.212 12.332 -6.635 1.00 87.62 184 ARG A N 1
ATOM 1416 C CA . ARG A 1 184 ? -11.334 11.420 -6.869 1.00 87.62 184 ARG A CA 1
ATOM 1417 C C . ARG A 1 184 ? -10.826 9.99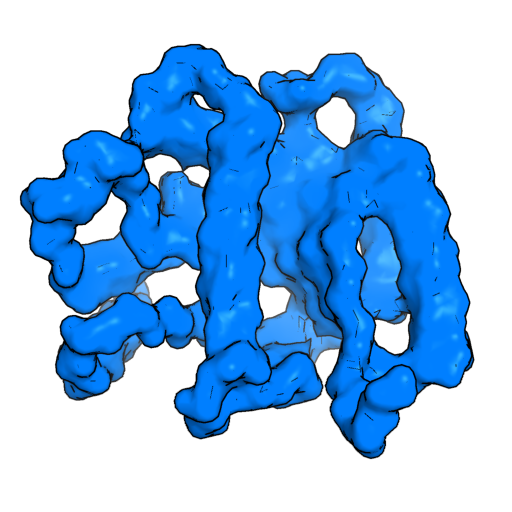4 -6.756 1.00 87.62 184 ARG A C 1
ATOM 1419 O O . ARG A 1 184 ? -9.757 9.682 -7.277 1.00 87.62 184 ARG A O 1
ATOM 1426 N N . TYR A 1 185 ? -11.601 9.137 -6.109 1.00 88.00 185 TYR A N 1
ATOM 1427 C CA . TYR A 1 185 ? -11.316 7.710 -6.083 1.00 88.00 185 TYR A CA 1
ATOM 1428 C C . TYR A 1 185 ? -11.657 7.092 -7.439 1.00 88.00 185 TYR A C 1
ATOM 1430 O O . TYR A 1 185 ? -12.763 7.278 -7.943 1.00 88.00 185 TYR A O 1
ATOM 1438 N N . LEU A 1 186 ? -10.710 6.360 -8.025 1.00 90.44 186 LEU A N 1
ATOM 1439 C CA . LEU A 1 186 ? -10.969 5.538 -9.210 1.00 90.44 186 LEU A CA 1
ATOM 1440 C C . LEU A 1 186 ? -11.562 4.187 -8.803 1.00 90.44 186 LEU A C 1
ATOM 1442 O O . LEU A 1 186 ? -12.551 3.734 -9.369 1.00 90.44 186 LEU A O 1
ATOM 1446 N N . THR A 1 187 ? -10.949 3.569 -7.799 1.00 90.69 187 THR A N 1
ATOM 1447 C CA . THR A 1 187 ? -11.279 2.253 -7.255 1.00 90.69 187 THR A CA 1
ATOM 1448 C C . THR A 1 187 ? -11.004 2.275 -5.751 1.00 90.69 187 THR A C 1
ATOM 1450 O O . THR A 1 187 ? -10.129 3.005 -5.277 1.00 90.69 187 THR A O 1
ATOM 1453 N N . VAL A 1 188 ? -11.775 1.511 -4.975 1.00 90.19 188 VAL A N 1
ATOM 1454 C CA . VAL A 1 188 ? -11.595 1.376 -3.522 1.00 90.19 188 VAL A CA 1
ATOM 1455 C C . VAL A 1 188 ? -11.869 -0.069 -3.130 1.00 90.19 188 VAL A C 1
ATOM 1457 O O . VAL A 1 188 ? -12.900 -0.629 -3.497 1.00 90.19 188 VAL A O 1
ATOM 1460 N N . ALA A 1 189 ? -10.975 -0.654 -2.335 1.00 89.31 189 ALA A N 1
ATOM 1461 C CA . ALA A 1 189 ? -11.202 -1.929 -1.669 1.00 89.31 189 ALA A CA 1
ATOM 1462 C C . ALA A 1 189 ? -11.320 -1.695 -0.160 1.00 89.31 189 ALA A C 1
ATOM 1464 O O . ALA A 1 189 ? -10.351 -1.314 0.495 1.00 89.31 189 ALA A O 1
ATOM 1465 N N . ALA A 1 190 ? -12.508 -1.941 0.389 1.00 89.75 190 ALA A N 1
ATOM 1466 C CA . ALA A 1 190 ? -12.770 -1.875 1.821 1.00 89.75 190 ALA A CA 1
ATOM 1467 C C . ALA A 1 190 ? -12.769 -3.290 2.411 1.00 89.75 190 ALA A C 1
ATOM 1469 O O . ALA A 1 190 ? -13.563 -4.137 2.005 1.00 89.75 190 ALA A O 1
ATOM 1470 N N . ILE A 1 191 ? -11.873 -3.555 3.365 1.00 89.62 191 ILE A N 1
ATOM 1471 C CA . ILE A 1 191 ? -11.739 -4.872 3.998 1.00 89.62 191 ILE A CA 1
ATOM 1472 C C . ILE A 1 191 ? -12.113 -4.746 5.470 1.00 89.62 191 ILE A C 1
ATOM 1474 O O . ILE A 1 191 ? -11.349 -4.224 6.282 1.00 89.62 191 ILE A O 1
ATOM 1478 N N . PHE A 1 192 ? -13.277 -5.278 5.823 1.00 89.00 192 PHE A N 1
ATOM 1479 C CA . PHE A 1 192 ? -13.744 -5.321 7.201 1.00 89.00 192 PHE A CA 1
ATOM 1480 C C . PHE A 1 192 ? -13.342 -6.635 7.877 1.00 89.00 192 PHE A C 1
ATOM 1482 O O . PHE A 1 192 ? -13.464 -7.717 7.303 1.00 89.00 192 PHE A O 1
ATOM 1489 N N . ARG A 1 193 ? -12.853 -6.552 9.120 1.00 86.69 193 ARG A N 1
ATOM 1490 C CA . ARG A 1 193 ? -12.409 -7.710 9.912 1.00 86.69 193 ARG A CA 1
ATOM 1491 C C . ARG A 1 193 ? -13.085 -7.707 11.276 1.00 86.69 193 ARG A C 1
ATOM 1493 O O . ARG A 1 193 ? -13.018 -6.714 11.991 1.00 86.69 193 ARG A O 1
ATOM 1500 N N . GLY A 1 194 ? -13.679 -8.834 11.660 1.00 86.94 194 GLY A N 1
ATOM 1501 C CA . GLY A 1 194 ? -14.320 -9.012 12.966 1.00 86.94 194 GLY A CA 1
ATOM 1502 C C . GLY A 1 194 ? -15.752 -9.529 12.862 1.00 86.94 194 GLY A C 1
ATOM 1503 O O . GLY A 1 194 ? -16.238 -9.842 11.778 1.00 86.94 194 GLY A O 1
ATOM 1504 N N . ARG A 1 195 ? -16.424 -9.645 14.011 1.00 84.94 195 ARG A N 1
ATOM 1505 C CA . ARG A 1 195 ? -17.837 -10.037 14.078 1.00 84.94 195 ARG A CA 1
ATOM 1506 C C . ARG A 1 195 ? -18.703 -8.803 13.858 1.00 84.94 195 ARG A C 1
ATOM 1508 O O . ARG A 1 195 ? -18.798 -7.966 14.748 1.00 84.94 195 ARG A O 1
ATOM 1515 N N . MET A 1 196 ? -19.313 -8.702 12.686 1.00 88.31 196 MET A N 1
ATOM 1516 C CA . MET A 1 196 ? -20.200 -7.599 12.325 1.00 88.31 196 MET A CA 1
ATOM 1517 C C . MET A 1 196 ? -21.287 -8.069 11.361 1.00 88.31 196 MET A C 1
ATOM 1519 O O . MET A 1 196 ? -21.158 -9.122 10.735 1.00 88.31 196 MET A O 1
ATOM 1523 N N . SER A 1 197 ? -22.367 -7.298 11.263 1.00 89.06 197 SER A N 1
ATOM 1524 C CA . SER A 1 197 ? -23.460 -7.582 10.337 1.00 89.06 197 SER A CA 1
ATOM 1525 C C . SER A 1 197 ? -23.073 -7.163 8.921 1.00 89.06 197 SER A C 1
ATOM 1527 O O . SER A 1 197 ? -22.796 -5.990 8.687 1.00 89.06 197 SER A O 1
ATOM 1529 N N . MET A 1 198 ? -23.098 -8.094 7.960 1.00 87.25 198 MET A N 1
ATOM 1530 C CA . MET A 1 198 ? -22.814 -7.759 6.555 1.00 87.25 198 MET A CA 1
ATOM 1531 C C . MET A 1 198 ? -23.829 -6.762 5.986 1.00 87.25 198 MET A C 1
ATOM 1533 O O . MET A 1 198 ? -23.448 -5.851 5.266 1.00 87.25 198 MET A O 1
ATOM 1537 N N . LYS A 1 199 ? -25.096 -6.856 6.409 1.00 90.62 199 LYS A N 1
ATOM 1538 C CA . LYS A 1 199 ? -26.138 -5.904 6.009 1.00 90.62 199 LYS A CA 1
ATOM 1539 C C . LYS A 1 199 ? -25.793 -4.468 6.414 1.00 90.62 199 LYS A C 1
ATOM 1541 O O . LYS A 1 199 ? -26.002 -3.542 5.643 1.00 90.62 199 LYS A O 1
ATOM 1546 N N . GLU A 1 200 ? -25.265 -4.291 7.623 1.00 90.62 200 GLU A N 1
ATOM 1547 C CA . GLU A 1 200 ? -24.882 -2.967 8.118 1.00 90.62 200 GLU A CA 1
ATOM 1548 C C . GLU A 1 200 ? -23.678 -2.419 7.343 1.00 90.62 200 GLU A C 1
ATOM 1550 O O . GLU A 1 200 ? -23.654 -1.239 7.007 1.00 90.62 200 GLU A O 1
ATOM 1555 N N . VAL A 1 201 ? -22.706 -3.275 7.006 1.00 89.62 201 VAL A N 1
ATOM 1556 C CA . VAL A 1 201 ? -21.559 -2.896 6.167 1.00 89.62 201 VAL A CA 1
ATOM 1557 C C . VAL A 1 201 ? -22.026 -2.420 4.792 1.00 89.62 201 VAL A C 1
ATOM 1559 O O . VAL A 1 201 ? -21.615 -1.343 4.363 1.00 89.62 201 VAL A O 1
ATOM 1562 N N . ASP A 1 202 ? -22.919 -3.163 4.137 1.00 89.50 202 ASP A N 1
ATOM 1563 C CA . ASP A 1 202 ? -23.441 -2.800 2.815 1.00 89.50 202 ASP A CA 1
ATOM 1564 C C . ASP A 1 202 ? -24.196 -1.462 2.849 1.00 89.50 202 ASP A C 1
ATOM 1566 O O . ASP A 1 202 ? -23.954 -0.587 2.016 1.00 89.50 202 ASP A O 1
ATOM 1570 N N . GLU A 1 203 ? -25.060 -1.254 3.850 1.00 91.62 203 GLU A N 1
ATOM 1571 C CA . GLU A 1 203 ? -25.794 0.005 4.032 1.00 91.62 203 GLU A CA 1
ATOM 1572 C C . GLU A 1 203 ? -24.848 1.195 4.266 1.00 91.62 203 GLU A C 1
ATOM 1574 O O . GLU A 1 203 ? -25.037 2.267 3.685 1.00 91.62 203 GLU A O 1
ATOM 1579 N N . GLN A 1 204 ? -23.809 1.028 5.091 1.00 90.44 204 GLN A N 1
ATOM 1580 C CA . GLN A 1 204 ? -22.849 2.103 5.360 1.00 90.44 204 GLN A CA 1
ATOM 1581 C C . GLN A 1 204 ? -21.955 2.408 4.157 1.00 90.44 204 GLN A C 1
ATOM 1583 O O . GLN A 1 204 ? -21.710 3.581 3.871 1.00 90.44 204 GLN A O 1
ATOM 1588 N N . MET A 1 205 ? -21.507 1.391 3.421 1.00 89.75 205 MET A N 1
ATOM 1589 C CA . MET A 1 205 ? -20.712 1.589 2.209 1.00 89.75 205 MET A CA 1
ATOM 1590 C C . MET A 1 205 ? -21.518 2.305 1.119 1.00 89.75 205 MET A C 1
ATOM 1592 O O . MET A 1 205 ? -21.007 3.239 0.500 1.00 89.75 205 MET A O 1
ATOM 1596 N N . LEU A 1 206 ? -22.795 1.949 0.945 1.00 89.81 206 LEU A N 1
ATOM 1597 C CA . LEU A 1 206 ? -23.689 2.624 0.002 1.00 89.81 206 LEU A CA 1
ATOM 1598 C C . LEU A 1 206 ? -23.942 4.087 0.403 1.00 89.81 206 LEU A C 1
ATOM 1600 O O . LEU A 1 206 ? -23.952 4.979 -0.444 1.00 89.81 206 LEU A O 1
ATOM 1604 N N . ASN A 1 207 ? -24.086 4.360 1.703 1.00 89.50 207 ASN A N 1
ATOM 1605 C CA . ASN A 1 207 ? -24.234 5.724 2.216 1.00 89.50 207 ASN A CA 1
ATOM 1606 C C . ASN A 1 207 ? -23.000 6.596 1.966 1.00 89.50 207 ASN A C 1
ATOM 1608 O O . ASN A 1 207 ? -23.148 7.793 1.727 1.00 89.50 207 ASN A O 1
ATOM 1612 N N . VAL A 1 208 ? -21.793 6.029 2.037 1.00 85.69 208 VAL A N 1
ATOM 1613 C CA . VAL A 1 208 ? -20.569 6.776 1.724 1.00 85.69 208 VAL A CA 1
ATOM 1614 C C . VAL A 1 208 ? -20.413 6.994 0.223 1.00 85.69 208 VAL A C 1
ATOM 1616 O O . VAL A 1 208 ? -19.969 8.063 -0.174 1.00 85.69 208 VAL A O 1
ATOM 1619 N N . GLN A 1 209 ? -20.821 6.037 -0.611 1.00 81.69 209 GLN A N 1
ATOM 1620 C CA . GLN A 1 209 ? -20.786 6.198 -2.066 1.00 81.69 209 GLN A CA 1
ATOM 1621 C C . GLN A 1 209 ? -21.747 7.286 -2.570 1.00 81.69 209 GLN A C 1
ATOM 1623 O O . GLN A 1 209 ? -21.442 7.971 -3.542 1.00 81.69 209 GLN A O 1
ATOM 1628 N N . ASN A 1 210 ? -22.906 7.438 -1.924 1.00 77.69 210 ASN A N 1
ATOM 1629 C CA . ASN A 1 210 ? -23.917 8.433 -2.292 1.00 77.69 210 ASN A CA 1
ATOM 1630 C C . ASN A 1 210 ? -23.633 9.849 -1.755 1.00 77.69 210 ASN A C 1
ATOM 1632 O O . ASN A 1 210 ? -24.426 10.757 -2.007 1.00 77.69 210 ASN A O 1
ATOM 1636 N N . LYS A 1 211 ? -22.559 10.029 -0.980 1.00 64.88 211 LYS A N 1
ATOM 1637 C CA . LYS A 1 211 ? -22.149 11.312 -0.398 1.00 64.88 211 LYS A CA 1
ATOM 1638 C C . LYS A 1 211 ? -21.171 12.051 -1.300 1.00 64.88 211 LYS A C 1
ATOM 1640 O O . LYS A 1 211 ? -21.306 13.292 -1.365 1.00 64.88 211 LYS A O 1
#

Foldseek 3Di:
DDPDAQADEEEAEQQDPCRQPVVLVVLVVCCVVPVPHAAEYEYEQDDCVVDVDPCRVVSNVNRLVSCLPRHLAYEYFYPVLLVLLCCPVQVDVDDDPVSSVVLVVVQVCQVCVLCVDDDDQCVGPVRVSVQQPPDRRPRYDWTFDPDSYHPVCPVVDDDDLLNRLVRRQQCSRISDNDNCVVDDGPGDDDGDDDDDDPVVNVVNVVVVVVD

Sequence (211 aa):
SCDCLQGFQLTHSLGGGTGSGMGTLLISKIREEYPDRIMNTFSVMPSPKVSDTVVEPYNATLSVHQLVENTDETYCIDNEALYDICFRTLKLTTPTYGDLNHLVSATMSGVTTCLRFPGQLNADLRKLAVNMVPFPRLHFFMPGFAPLTSRGSQQYRALTVPELTQQMFDSKNMMAACDPRHGRYLTVAAIFRGRMSMKEVDEQMLNVQNK

Organism: NCBI:txid3147026

Secondary structure (DSSP, 8-state):
--SS--EEEEEEESSSHIIIIIHHHHHHHHHHH-TTSEEEEEEEE--TTT---TTHHHHHHHHHHHHHHH-SEEEEEEHHHHHHIIIIIS--SS--HHHHHHHHHHHHHHHTHHHHS--SSS-SHHHHHHHH-SSTT--EE--B-S----TTTGGG----HHHHHHHHT-GGGBSSS--GGGS--S-------SS--HHHHHHHHHHHHT-

Radius of gyration: 17.77 Å; Cα contacts (8 Å, |Δi|>4): 285; chains: 1; bounding box: 46×43×43 Å

pLDDT: mean 87.42, std 6.82, range [62.59, 95.62]

Nearest PDB structures (foldseek):
  7pjf-assembly1_B  TM=9.862E-01  e=2.315E-33  Homo sapiens
  6mzg-assembly2_H  TM=9.851E-01  e=2.127E-32  Sus scrofa
  6mzg-assembly2_J  TM=9.853E-01  e=1.997E-32  Sus scrofa
  4drx-assembly1_B  TM=9.841E-01  e=2.127E-32  Ovis aries
  4lnu-assembly1_B  TM=9.856E-01  e=6.656E-32  Ovis aries

Solvent-accessible surface area (backbone atoms only — not comparable to full-atom values): 12186 Å² total; per-residue (Å²): 141,72,98,76,79,71,57,49,80,45,79,36,37,23,37,45,70,60,36,12,57,53,44,46,52,50,43,47,52,47,39,73,76,39,70,92,40,48,34,35,36,41,38,34,42,69,32,78,90,82,43,88,63,88,59,22,67,59,34,30,54,60,30,48,60,48,45,48,72,52,36,61,36,33,40,43,36,22,52,52,22,39,48,48,32,34,40,72,64,48,62,35,93,75,72,46,73,69,58,42,49,50,54,49,51,52,42,53,52,54,74,45,39,32,64,75,44,98,53,92,63,47,46,42,74,66,54,40,39,65,67,55,34,92,42,81,74,57,27,72,41,74,49,55,51,62,85,79,61,35,85,88,51,51,86,78,57,89,80,51,68,63,58,46,56,54,42,55,74,35,51,77,33,27,31,27,84,54,60,64,87,84,58,77,84,91,54,86,87,87,85,87,85,78,95,72,61,66,68,58,49,54,53,45,53,52,55,61,72,77,104

InterPro domains:
  IPR000217 Tubulin [PR01161] (7-25)
  IPR000217 Tubulin [PR01161] (26-47)
  IPR000217 Tubulin [PR01161] (51-64)
  IPR000217 Tubulin [PR01161] (65-85)
  IPR000217 Tubulin [PTHR11588] (1-211)
  IPR002453 Beta tubulin [PR01163] (27-39)
  IPR002453 Beta tubulin [PR01163] (87-99)
  IPR002453 Beta tubulin [PR01163] (105-114)
  IPR002453 Beta tubulin [PR01163] (120-133)
  IPR002453 Beta tubulin [PR01163] (140-156)
  IPR002453 Beta tubulin [PR01163] (186-204)
  IPR002453 Beta tubulin [PR01163] (204-211)
  IPR003008 Tubulin/FtsZ, GTPase domain [PF00091] (1-86)
  IPR003008 Tubulin/FtsZ, GTPase domain [SM00864] (1-119)
  IPR008280 Tubulin/FtsZ, C-terminal [SSF55307] (119-211)
  IPR017975 Tubulin, conserved site [PS00227] (15-21)
  IPR018316 Tubulin/FtsZ, 2-layer sandwich domain [PF03953] (136-211)
  IPR018316 Tubulin/FtsZ, 2-layer sandwich domain [SM00865] (121-211)
  IPR036525 Tubulin/FtsZ, GTPase domain superfamily [G3DSA:3.40.50.1440] (1-138)
  IPR036525 Tubulin/FtsZ, GTPase domain superfamily [SSF52490] (1-118)

Mean predicted aligned error: 5.81 Å